Protein AF-A0A7C8DLC8-F1 (afdb_monomer)

Solvent-accessible surface area (backbone atoms only — not comparable to full-atom values): 12636 Å² total; per-residue (Å²): 128,71,86,64,60,70,49,72,70,47,42,54,53,50,54,41,46,66,73,68,50,46,59,63,55,51,9,62,76,69,75,46,51,50,65,56,45,52,50,45,53,54,51,49,28,66,46,73,73,42,92,47,72,67,52,48,43,51,40,52,74,77,44,27,64,86,55,70,36,50,70,58,52,51,52,52,52,47,53,54,48,53,49,45,49,52,53,33,53,52,38,52,51,54,43,51,52,48,33,54,59,30,61,66,62,81,77,57,45,53,66,29,56,55,45,25,57,57,55,72,35,41,83,48,74,68,43,36,49,40,49,50,43,44,54,53,51,52,52,54,35,61,74,66,68,48,77,60,60,69,61,54,44,54,50,50,56,52,56,59,69,46,36,63,57,48,49,49,20,24,76,58,66,32,26,48,75,87,59,57,48,66,60,52,52,51,49,52,50,52,52,48,50,57,47,30,62,56,54,74,43,98,66,56,70,73,54,53,52,50,49,52,50,53,52,50,53,54,57,51,67,47,22,87,82,75,77,133

Secondary structure (DSSP, 8-state):
--TTSPPHHHHHHHHHHHTT--HHHHHHHTT--HHHHHHHHHHHHHHHT-SSHHHHHHHHHH-TTTTT-HHHHHHHHHHHHHHHHHHHHHHHHHHHHHHHHHT-SSS--HHHHHHHHHHTS--SHHHHHHHHHHHHHHHHHHHHT--STTHHHHHHHHHHTTHHHHHHHHHTTSS-TTS-HHHHHHHHHHHHHHHHHHHTS---HHHHHHHHHHHHHHHHTTS--S--

Nearest PDB structures (foldseek):
  2g3b-assembly1_A  TM=6.142E-01  e=9.554E-04  Rhodococcus jostii RHA1
  5hev-assembly1_A  TM=9.733E-01  e=5.203E-02  Enterococcus faecium SD3B-2
  4yn8-assembly1_A  TM=8.876E-01  e=5.722E-02  Corynebacterium diphtheriae
  2q0o-assembly1_B  TM=8.993E-01  e=1.348E-01  Sinorhizobium fredii NGR234
  3eup-assembly1_B  TM=5.152E-01  e=3.233E-02  Cytophaga hutchinsonii ATCC 33406

pLDDT: mean 88.76, std 11.23, range [29.73, 98.0]

Sequence (228 aa):
MPPDTLTKREQEIVLELLDGGRVNTIAAQFALSPRTVRNHIKSVFSKVNVHSQSELIELGRTDPERLNLTSALNSRSQLAFDDLNRRAEHALMRLKIRISEAYAAEPPALNQLRTAVRAALPLDAERSQDWQDFLELKTRLDERGEPASSIQQAVDEWRESFVEQIIRLQQAGAIRGDLNPNDVLSSIGAVSLGVGTRLLGNQSNEATERELRMLDTFVDALSDSAGE

Foldseek 3Di:
DPLQAQDPLLLVLLVCVLVVDDLVRNCVVVVHDSVVSVVSVVSNCVNLVHDDSVVSNVCCVPPVVSRVCVVVVVVVVVVVLVVLVVLLVVLVVQLLVQLVVLLPDPDQALSSVLSNLVSCACPDDSNLVSVVSVVVSVVVCVVVVHPPCPVVVVVVVSLVVCLVSVVSCCVVQRFPPVDRSSVVSVVSVVLSVVLRVVVNPPDDPVVNVVSSVVSVVVSVVRHDPDDD

Structure (mmCIF, N/CA/C/O backbone):
data_AF-A0A7C8DLC8-F1
#
_entry.id   AF-A0A7C8DLC8-F1
#
loop_
_atom_site.group_PDB
_atom_site.id
_atom_site.type_symbol
_atom_site.label_atom_id
_atom_site.label_alt_id
_atom_site.label_comp_id
_atom_site.label_asym_id
_atom_site.label_entity_id
_atom_site.label_seq_id
_atom_site.pdbx_PDB_ins_code
_atom_site.Cartn_x
_atom_site.Cartn_y
_atom_site.Cartn_z
_atom_site.occupancy
_atom_site.B_iso_or_equiv
_atom_site.auth_seq_id
_atom_site.auth_comp_id
_atom_site.auth_asym_id
_atom_site.auth_atom_id
_atom_site.pdbx_PDB_model_num
ATOM 1 N N . MET A 1 1 ? 38.397 -8.029 -23.522 1.00 47.72 1 MET A N 1
ATOM 2 C CA . MET A 1 1 ? 37.011 -8.512 -23.341 1.00 47.72 1 MET A CA 1
ATOM 3 C C . MET A 1 1 ? 36.684 -9.373 -24.545 1.00 47.72 1 MET A C 1
ATOM 5 O O . MET A 1 1 ? 37.062 -8.943 -25.633 1.00 47.72 1 MET A O 1
ATOM 9 N N . PRO A 1 2 ? 36.081 -10.562 -24.390 1.00 46.72 2 PRO A N 1
ATOM 10 C CA . PRO A 1 2 ? 35.623 -11.313 -25.553 1.00 46.72 2 PRO A CA 1
ATOM 11 C C . PRO A 1 2 ? 34.641 -10.441 -26.366 1.00 46.72 2 PRO A C 1
ATOM 13 O O . PRO A 1 2 ? 33.889 -9.668 -25.765 1.00 46.72 2 PRO A O 1
ATOM 16 N N . PRO A 1 3 ? 34.689 -10.496 -27.708 1.00 56.25 3 PRO A N 1
ATOM 17 C CA . PRO A 1 3 ? 33.921 -9.612 -28.593 1.00 56.25 3 PRO A CA 1
ATOM 18 C C . PRO A 1 3 ? 32.394 -9.754 -28.449 1.00 56.25 3 PRO A C 1
ATOM 20 O O . PRO A 1 3 ? 31.669 -8.834 -28.825 1.00 56.25 3 PRO A O 1
ATOM 23 N N . ASP A 1 4 ? 31.931 -10.841 -27.828 1.00 66.50 4 ASP A N 1
ATOM 24 C CA . ASP A 1 4 ? 30.520 -11.242 -27.782 1.00 66.50 4 ASP A CA 1
ATOM 25 C C . ASP A 1 4 ? 29.786 -10.808 -26.500 1.00 66.50 4 ASP A C 1
ATOM 27 O O . ASP A 1 4 ? 28.591 -11.041 -26.346 1.00 66.50 4 ASP A O 1
ATOM 31 N N . THR A 1 5 ? 30.474 -10.154 -25.557 1.00 83.31 5 THR A N 1
ATOM 32 C CA . THR A 1 5 ? 29.854 -9.662 -24.316 1.00 83.31 5 THR A CA 1
ATOM 33 C C . THR A 1 5 ? 29.508 -8.179 -24.429 1.00 83.31 5 THR A C 1
ATOM 35 O O . THR A 1 5 ? 30.327 -7.350 -24.846 1.00 83.31 5 THR A O 1
ATOM 38 N N . LEU A 1 6 ? 28.293 -7.816 -24.014 1.00 93.38 6 LEU A N 1
ATOM 39 C CA . LEU A 1 6 ? 27.891 -6.416 -23.919 1.00 93.38 6 LEU A CA 1
ATOM 40 C C . LEU A 1 6 ? 28.740 -5.684 -22.878 1.00 93.38 6 LEU A C 1
ATOM 42 O O . LEU A 1 6 ? 28.938 -6.152 -21.757 1.00 93.38 6 LEU A O 1
ATOM 46 N N . THR A 1 7 ? 29.222 -4.503 -23.245 1.00 93.69 7 THR A N 1
ATOM 47 C CA . THR A 1 7 ? 29.873 -3.580 -22.311 1.00 93.69 7 THR A CA 1
ATOM 48 C C . THR A 1 7 ? 28.858 -3.037 -21.306 1.00 93.69 7 THR A C 1
ATOM 50 O O . THR A 1 7 ? 27.661 -3.014 -21.581 1.00 93.69 7 THR A O 1
ATOM 53 N N . LYS A 1 8 ? 29.326 -2.507 -20.168 1.00 92.25 8 LYS A N 1
ATOM 54 C CA . LYS A 1 8 ? 28.444 -1.872 -19.170 1.00 92.25 8 LYS A CA 1
ATOM 55 C C . LYS A 1 8 ? 27.538 -0.797 -19.781 1.00 92.25 8 LYS A C 1
ATOM 57 O O . LYS A 1 8 ? 26.343 -0.794 -19.530 1.00 92.25 8 LYS A O 1
ATOM 62 N N . ARG A 1 9 ? 28.085 0.066 -20.648 1.00 94.94 9 ARG A N 1
ATOM 63 C CA . ARG A 1 9 ? 27.303 1.124 -21.310 1.00 94.94 9 ARG A CA 1
ATOM 64 C C . ARG A 1 9 ? 26.251 0.565 -22.267 1.00 94.94 9 ARG A C 1
ATOM 66 O O . ARG A 1 9 ? 25.168 1.122 -22.384 1.00 94.94 9 ARG A O 1
ATOM 73 N N . GLU A 1 10 ? 26.568 -0.517 -22.970 1.00 96.25 10 GLU A N 1
ATOM 74 C CA . GLU A 1 10 ? 25.598 -1.200 -23.826 1.00 96.25 10 GLU A CA 1
ATOM 75 C C . GLU A 1 10 ? 24.487 -1.836 -22.990 1.00 96.25 10 GLU A C 1
ATOM 77 O O . GLU A 1 10 ? 23.326 -1.626 -23.315 1.00 96.25 10 GLU A O 1
ATOM 82 N N . GLN A 1 11 ? 24.826 -2.518 -21.892 1.00 95.94 11 GLN A N 1
ATOM 83 C CA . GLN A 1 11 ? 23.850 -3.070 -20.947 1.00 95.94 11 GLN A CA 1
ATOM 84 C C . GLN A 1 11 ? 22.916 -1.980 -20.401 1.00 95.94 11 GLN A C 1
ATOM 86 O O . GLN A 1 11 ? 21.703 -2.142 -20.451 1.00 95.94 11 GLN A O 1
ATOM 91 N N . GLU A 1 12 ? 23.463 -0.841 -19.961 1.00 95.62 12 GLU A N 1
ATOM 92 C CA . GLU A 1 12 ? 22.686 0.323 -19.508 1.00 95.62 12 GLU A CA 1
ATOM 93 C C . GLU A 1 12 ? 21.714 0.823 -20.583 1.00 95.62 12 GLU A C 1
ATOM 95 O O . GLU A 1 12 ? 20.543 1.046 -20.296 1.00 95.62 12 GLU A O 1
ATOM 100 N N . ILE A 1 13 ? 22.166 0.951 -21.834 1.00 96.56 13 ILE A N 1
ATOM 101 C CA . ILE A 1 13 ? 21.301 1.369 -22.945 1.00 96.56 13 ILE A CA 1
ATOM 102 C C . ILE A 1 13 ? 20.206 0.332 -23.217 1.00 96.56 13 ILE A C 1
ATOM 104 O O . ILE A 1 13 ? 19.074 0.726 -23.483 1.00 96.56 13 ILE A O 1
ATOM 108 N N . VAL A 1 14 ? 20.507 -0.971 -23.146 1.00 96.88 14 VAL A N 1
ATOM 109 C CA . VAL A 1 14 ? 19.480 -2.015 -23.303 1.00 96.88 14 VAL A CA 1
ATOM 110 C C . VAL A 1 14 ? 18.446 -1.941 -22.182 1.00 96.88 14 VAL A C 1
ATOM 112 O O . VAL A 1 14 ? 17.257 -2.013 -22.476 1.00 96.88 14 VAL A O 1
ATOM 115 N N . LEU A 1 15 ? 18.865 -1.739 -20.930 1.00 95.69 15 LEU A N 1
ATOM 116 C CA . LEU A 1 15 ? 17.944 -1.596 -19.799 1.00 95.69 15 LEU A CA 1
ATOM 117 C C . LEU A 1 15 ? 16.964 -0.432 -20.005 1.00 95.69 15 LEU A C 1
ATOM 119 O O . LEU A 1 15 ? 15.763 -0.622 -19.854 1.00 95.69 15 LEU A O 1
ATOM 123 N N . GLU A 1 16 ? 17.435 0.737 -20.450 1.00 96.19 16 GLU A N 1
ATOM 124 C CA . GLU A 1 16 ? 16.528 1.860 -20.739 1.00 96.19 16 GLU A CA 1
ATOM 125 C C . GLU A 1 16 ? 15.570 1.574 -21.904 1.00 96.19 16 GLU A C 1
ATOM 127 O O . GLU A 1 16 ? 14.445 2.066 -21.915 1.00 96.19 16 GLU A O 1
ATOM 132 N N . LEU A 1 17 ? 15.984 0.780 -22.898 1.00 96.19 17 LEU A N 1
ATOM 133 C CA . LEU A 1 17 ? 15.083 0.354 -23.975 1.00 96.19 17 LEU A CA 1
ATOM 134 C C . LEU A 1 17 ? 13.996 -0.603 -23.464 1.00 96.19 17 LEU A C 1
ATOM 136 O O . LEU A 1 17 ? 12.861 -0.521 -23.938 1.00 96.19 17 LEU A O 1
ATOM 140 N N . LEU A 1 18 ? 14.324 -1.487 -22.514 1.00 95.25 18 LEU A N 1
ATOM 141 C CA . LEU A 1 18 ? 13.353 -2.377 -21.866 1.00 95.25 18 LEU A CA 1
ATOM 142 C C . LEU A 1 18 ? 12.299 -1.586 -21.081 1.00 95.25 18 LEU A C 1
ATOM 144 O O . LEU A 1 18 ? 11.121 -1.948 -21.132 1.00 95.25 18 LEU A O 1
ATOM 148 N N . ASP A 1 19 ? 12.707 -0.469 -20.477 1.00 91.31 19 ASP A N 1
ATOM 149 C CA . ASP A 1 19 ? 11.840 0.475 -19.757 1.00 91.31 19 ASP A CA 1
ATOM 150 C C . ASP A 1 19 ? 11.050 1.417 -20.698 1.00 91.31 19 ASP A C 1
ATOM 152 O O . ASP A 1 19 ? 10.369 2.343 -20.259 1.00 91.31 19 ASP A O 1
ATOM 156 N N . GLY A 1 20 ? 11.111 1.198 -22.019 1.00 93.50 20 GLY A N 1
ATOM 157 C CA . GLY A 1 20 ? 10.378 1.986 -23.018 1.00 93.50 20 GLY A CA 1
ATOM 158 C C . GLY A 1 20 ? 11.056 3.302 -23.415 1.00 93.50 20 GLY A C 1
ATOM 159 O O . GLY A 1 20 ? 10.461 4.127 -24.121 1.00 93.50 20 GLY A O 1
ATOM 160 N N . GLY A 1 21 ? 12.308 3.502 -23.003 1.00 93.75 21 GLY A N 1
ATOM 161 C CA . GLY A 1 21 ? 13.132 4.644 -23.365 1.00 93.75 21 GLY A CA 1
ATOM 162 C C . GLY A 1 21 ? 13.300 4.794 -24.879 1.00 93.75 21 GLY A C 1
ATOM 163 O O . GLY A 1 21 ? 13.401 3.832 -25.643 1.00 93.75 21 GLY A O 1
ATOM 164 N N . ARG A 1 22 ? 13.352 6.046 -25.339 1.00 95.12 22 ARG A N 1
ATOM 165 C CA . ARG A 1 22 ? 13.612 6.398 -26.741 1.00 95.12 22 ARG A CA 1
ATOM 166 C C . ARG A 1 22 ? 15.033 6.922 -26.878 1.00 95.12 22 ARG A C 1
ATOM 168 O O . ARG A 1 22 ? 15.591 7.490 -25.950 1.00 95.12 22 ARG A O 1
ATOM 175 N N . VAL A 1 23 ? 15.600 6.842 -28.080 1.00 96.81 23 VAL A N 1
ATOM 176 C CA . VAL A 1 23 ? 16.977 7.300 -28.360 1.00 96.81 23 VAL A CA 1
ATOM 177 C C . VAL A 1 23 ? 17.275 8.693 -27.789 1.00 96.81 23 VAL A C 1
ATOM 179 O O . VAL A 1 23 ? 18.343 8.899 -27.225 1.00 96.81 23 VAL A O 1
ATOM 182 N N . ASN A 1 24 ? 16.343 9.643 -27.909 1.00 95.81 24 ASN A N 1
ATOM 183 C CA . ASN A 1 24 ? 16.543 11.004 -27.408 1.00 95.81 24 ASN A CA 1
ATOM 184 C C . ASN A 1 24 ? 16.486 11.095 -25.874 1.00 95.81 24 ASN A C 1
ATOM 186 O O . ASN A 1 24 ? 17.238 11.880 -25.304 1.00 95.81 24 ASN A O 1
ATOM 190 N N . THR A 1 25 ? 15.638 10.302 -25.210 1.00 95.19 25 THR A N 1
ATOM 191 C CA . THR A 1 25 ? 15.561 10.290 -23.739 1.00 95.19 25 THR A CA 1
ATOM 192 C C . THR A 1 25 ? 16.802 9.626 -23.151 1.00 95.19 25 THR A C 1
ATOM 194 O O . THR A 1 25 ? 17.435 10.193 -22.270 1.00 95.19 25 THR A O 1
ATOM 197 N N . ILE A 1 26 ? 17.230 8.506 -23.739 1.00 96.81 26 ILE A N 1
ATOM 198 C CA . ILE A 1 26 ? 18.459 7.785 -23.379 1.00 96.81 26 ILE A CA 1
ATOM 199 C C . ILE A 1 26 ? 19.695 8.671 -23.590 1.00 96.81 26 ILE A C 1
ATOM 201 O O . ILE A 1 26 ? 20.600 8.715 -22.759 1.00 96.81 26 ILE A O 1
ATOM 205 N N . ALA A 1 27 ? 19.737 9.412 -24.701 1.00 97.25 27 ALA A N 1
ATOM 206 C CA . ALA A 1 27 ? 20.816 10.351 -24.988 1.00 97.25 27 ALA A CA 1
ATOM 207 C C . ALA A 1 27 ? 20.918 11.441 -23.912 1.00 97.25 27 ALA A C 1
ATOM 209 O O . ALA A 1 27 ? 22.009 11.693 -23.408 1.00 97.25 27 ALA A O 1
ATOM 210 N N . ALA A 1 28 ? 19.789 12.041 -23.524 1.00 95.62 28 ALA A N 1
ATOM 211 C CA . ALA A 1 28 ? 19.756 13.036 -22.457 1.00 95.62 28 ALA A CA 1
ATOM 212 C C . ALA A 1 28 ? 20.196 12.444 -21.106 1.00 95.62 28 ALA A C 1
ATOM 214 O O . ALA A 1 28 ? 21.043 13.027 -20.435 1.00 95.62 28 ALA A O 1
ATOM 215 N N . GLN A 1 29 ? 19.683 11.264 -20.749 1.00 94.25 29 GLN A N 1
ATOM 216 C CA . GLN A 1 29 ? 19.965 10.581 -19.483 1.00 94.25 29 GLN A CA 1
ATOM 217 C C . GLN A 1 29 ? 21.448 10.254 -19.291 1.00 94.25 29 GLN A C 1
ATOM 219 O O . GLN A 1 29 ? 21.984 10.421 -18.199 1.00 94.25 29 GLN A O 1
ATOM 224 N N . PHE A 1 30 ? 22.129 9.820 -20.352 1.00 95.56 30 PHE A N 1
ATOM 225 C CA . PHE A 1 30 ? 23.548 9.464 -20.289 1.00 95.56 30 PHE A CA 1
ATOM 226 C C . PHE A 1 30 ? 24.492 10.580 -20.754 1.00 95.56 30 PHE A C 1
ATOM 228 O O . PHE A 1 30 ? 25.686 10.329 -20.913 1.00 95.56 30 PHE A O 1
ATOM 235 N N . ALA A 1 31 ? 23.978 11.796 -20.981 1.00 96.00 31 ALA A N 1
ATOM 236 C CA . ALA A 1 31 ? 24.733 12.921 -21.538 1.00 96.00 31 ALA A CA 1
ATOM 237 C C . ALA A 1 31 ? 25.487 12.557 -22.840 1.00 96.00 31 ALA A C 1
ATOM 239 O O . ALA A 1 31 ? 26.648 12.911 -23.048 1.00 96.00 31 ALA A O 1
ATOM 240 N N . LEU A 1 32 ? 24.816 11.823 -23.733 1.00 96.38 32 LEU A N 1
ATOM 241 C CA . LEU A 1 32 ? 25.324 11.374 -25.030 1.00 96.38 32 LEU A CA 1
ATOM 242 C C . LEU A 1 32 ? 24.611 12.087 -26.183 1.00 96.38 32 LEU A C 1
ATOM 244 O O . LEU A 1 32 ? 23.512 12.616 -26.046 1.00 96.38 32 LEU A O 1
ATOM 248 N N . SER A 1 33 ? 25.198 12.035 -27.382 1.00 98.00 33 SER A N 1
ATOM 249 C CA . SER A 1 33 ? 24.459 12.418 -28.589 1.00 98.00 33 SER A CA 1
ATOM 250 C C . SER A 1 33 ? 23.482 11.301 -29.006 1.00 98.00 33 SER A C 1
ATOM 252 O O . SER A 1 33 ? 23.835 10.119 -28.901 1.00 98.00 33 SER A O 1
ATOM 254 N N . PRO A 1 34 ? 22.311 11.617 -29.597 1.00 97.81 34 PRO A N 1
ATOM 255 C CA . PRO A 1 34 ? 21.420 10.606 -30.181 1.00 97.81 34 PRO A CA 1
ATOM 256 C C . PRO A 1 34 ? 22.124 9.703 -31.203 1.00 97.81 34 PRO A C 1
ATOM 258 O O . PRO A 1 34 ? 21.786 8.531 -31.362 1.00 97.81 34 PRO A O 1
ATOM 261 N N . ARG A 1 35 ? 23.132 10.233 -31.911 1.00 97.81 35 ARG A N 1
ATOM 262 C CA . ARG A 1 35 ? 23.970 9.455 -32.834 1.00 97.81 35 ARG A CA 1
ATOM 263 C C . ARG A 1 35 ? 24.793 8.402 -32.093 1.00 97.81 35 ARG A C 1
ATOM 265 O O . ARG A 1 35 ? 24.825 7.258 -32.531 1.00 97.81 35 ARG A O 1
ATOM 272 N N . THR A 1 36 ? 25.410 8.771 -30.975 1.00 97.44 36 THR A N 1
ATOM 273 C CA . THR A 1 36 ? 26.192 7.858 -30.132 1.00 97.44 36 THR A CA 1
ATOM 274 C C . THR A 1 36 ? 25.317 6.729 -29.592 1.00 97.44 36 THR A C 1
ATOM 276 O O . THR A 1 36 ? 25.698 5.568 -29.696 1.00 97.44 36 THR A O 1
ATOM 279 N N . VAL A 1 37 ? 24.107 7.040 -29.118 1.00 97.44 37 VAL A N 1
ATOM 280 C CA . VAL A 1 37 ? 23.149 6.022 -28.655 1.00 97.44 37 VAL A CA 1
ATOM 281 C C . VAL A 1 37 ? 22.781 5.047 -29.778 1.00 97.44 37 VAL A C 1
ATOM 283 O O . VAL A 1 37 ? 22.871 3.839 -29.585 1.00 97.44 37 VAL A O 1
ATOM 286 N N . ARG A 1 38 ? 22.455 5.534 -30.988 1.00 97.25 38 ARG A N 1
ATOM 287 C CA . ARG A 1 38 ? 22.189 4.644 -32.140 1.00 97.25 38 ARG A CA 1
ATOM 288 C C . ARG A 1 38 ? 23.383 3.754 -32.482 1.00 97.25 38 ARG A C 1
ATOM 290 O O . ARG A 1 38 ? 23.182 2.610 -32.874 1.00 97.25 38 ARG A O 1
ATOM 297 N N . ASN A 1 39 ? 24.607 4.260 -32.343 1.00 97.31 39 ASN A N 1
ATOM 298 C CA . ASN A 1 39 ? 25.811 3.465 -32.582 1.00 97.31 39 ASN A CA 1
ATOM 299 C C . ASN A 1 39 ? 25.971 2.352 -31.540 1.00 97.31 39 ASN A C 1
ATOM 301 O O . ASN A 1 39 ? 26.275 1.225 -31.921 1.00 97.31 39 ASN A O 1
ATOM 305 N N . HIS A 1 40 ? 25.708 2.633 -30.260 1.00 96.94 40 HIS A N 1
ATOM 306 C CA . HIS A 1 40 ? 25.670 1.593 -29.231 1.00 96.94 40 HIS A CA 1
ATOM 307 C C . HIS A 1 40 ? 24.606 0.538 -29.542 1.00 96.94 40 HIS A C 1
ATOM 309 O O . HIS A 1 40 ? 24.932 -0.640 -29.555 1.00 96.94 40 HIS A O 1
ATOM 315 N N . ILE A 1 41 ? 23.378 0.937 -29.888 1.00 96.81 41 ILE A N 1
ATOM 316 C CA . ILE A 1 41 ? 22.300 -0.005 -30.240 1.00 96.81 41 ILE A CA 1
ATOM 317 C C . ILE A 1 41 ? 22.702 -0.891 -31.430 1.00 96.81 41 ILE A C 1
ATOM 319 O O . ILE A 1 41 ? 22.538 -2.106 -31.378 1.00 96.81 41 ILE A O 1
ATOM 323 N N . LYS A 1 42 ? 23.300 -0.311 -32.480 1.00 95.75 42 LYS A N 1
ATOM 324 C CA . LYS A 1 42 ? 23.821 -1.081 -33.624 1.00 95.75 42 LYS A CA 1
ATOM 325 C C . LYS A 1 42 ? 24.923 -2.066 -33.221 1.00 95.75 42 LYS A C 1
ATOM 327 O O . LYS A 1 42 ? 24.952 -3.180 -33.732 1.00 95.75 42 LYS A O 1
ATOM 332 N N . SER A 1 43 ? 25.816 -1.660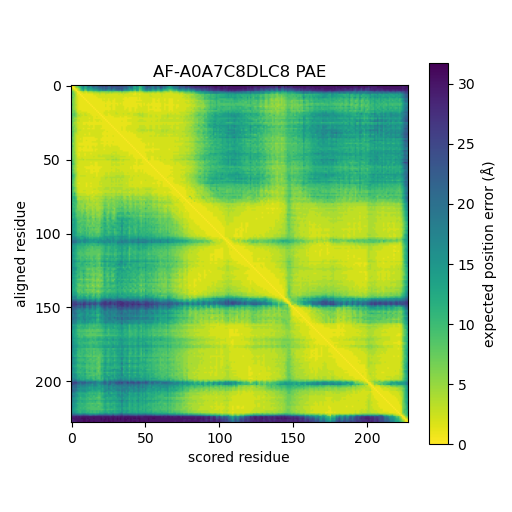 -32.320 1.00 95.69 43 SER A N 1
ATOM 333 C CA . SER A 1 43 ? 26.846 -2.542 -31.764 1.00 95.69 43 SER A CA 1
ATOM 334 C C . SER A 1 43 ? 26.214 -3.709 -31.001 1.00 95.69 43 SER A C 1
ATOM 336 O O . SER A 1 43 ? 26.571 -4.858 -31.246 1.00 95.69 43 SER A O 1
ATOM 338 N N . VAL A 1 44 ? 25.208 -3.439 -30.159 1.00 96.19 44 VAL A N 1
ATOM 339 C CA . VAL A 1 44 ? 24.450 -4.476 -29.441 1.00 96.19 44 VAL A CA 1
ATOM 340 C C . VAL A 1 44 ? 23.828 -5.472 -30.413 1.00 96.19 44 VAL A C 1
ATOM 342 O O . VAL A 1 44 ? 24.046 -6.667 -30.250 1.00 96.19 44 VAL A O 1
ATOM 345 N N . PHE A 1 45 ? 23.126 -4.997 -31.448 1.00 95.75 45 PHE A N 1
ATOM 346 C CA . PHE A 1 45 ? 22.507 -5.858 -32.464 1.00 95.75 45 PHE A CA 1
ATOM 347 C C . PHE A 1 45 ? 23.505 -6.840 -33.077 1.00 95.75 45 PHE A C 1
ATOM 349 O O . PHE A 1 45 ? 23.234 -8.037 -33.146 1.00 95.75 45 PHE A O 1
ATOM 356 N N . SER A 1 46 ? 24.691 -6.345 -33.442 1.00 94.06 46 SER A N 1
ATOM 357 C CA . SER A 1 46 ? 25.755 -7.182 -33.993 1.00 94.06 46 SER A CA 1
ATOM 358 C C . SER A 1 46 ? 26.289 -8.206 -32.991 1.00 94.06 46 SER A C 1
ATOM 360 O O . SER A 1 46 ? 26.609 -9.317 -33.397 1.00 94.06 46 SER A O 1
ATOM 362 N N . LYS A 1 47 ? 26.411 -7.848 -31.707 1.00 93.81 47 LYS A N 1
ATOM 363 C CA . LYS A 1 47 ? 26.973 -8.728 -30.668 1.00 93.81 47 LYS A CA 1
ATOM 364 C C . LYS A 1 47 ? 26.033 -9.854 -30.264 1.00 93.81 47 LYS A C 1
ATOM 366 O O . LYS A 1 47 ? 26.489 -10.943 -29.944 1.00 93.81 47 LYS A O 1
ATOM 371 N N . VAL A 1 48 ? 24.728 -9.592 -30.263 1.00 93.12 48 VAL A N 1
ATOM 372 C CA . VAL A 1 48 ? 23.724 -10.559 -29.781 1.00 93.12 48 VAL A CA 1
ATOM 373 C C . VAL A 1 48 ? 22.947 -11.223 -30.916 1.00 93.12 48 VAL A C 1
ATOM 375 O O . VAL A 1 48 ? 22.110 -12.086 -30.655 1.00 93.12 48 VAL A O 1
ATOM 378 N N . ASN A 1 49 ? 23.290 -10.876 -32.162 1.00 93.19 49 ASN A N 1
ATOM 379 C CA . ASN A 1 49 ? 22.719 -11.385 -33.404 1.00 93.19 49 ASN A CA 1
ATOM 380 C C . ASN A 1 49 ? 21.195 -11.193 -33.486 1.00 93.19 49 ASN A C 1
ATOM 382 O O . ASN A 1 49 ? 20.443 -12.153 -33.638 1.00 93.19 49 ASN A O 1
ATOM 386 N N . VAL A 1 50 ? 20.764 -9.938 -33.360 1.00 95.50 50 VAL A N 1
ATOM 387 C CA . VAL A 1 50 ? 19.373 -9.501 -33.569 1.00 95.50 50 VAL A CA 1
ATOM 388 C C . VAL A 1 50 ? 19.334 -8.383 -34.606 1.00 95.50 50 VAL A C 1
ATOM 390 O O . VAL A 1 50 ? 20.313 -7.657 -34.791 1.00 95.50 50 VAL A O 1
ATOM 393 N N . HIS A 1 51 ? 18.206 -8.220 -35.287 1.00 94.12 51 HIS A N 1
ATOM 394 C CA . HIS A 1 51 ? 18.065 -7.325 -36.437 1.00 94.12 51 HIS A CA 1
ATOM 395 C C . HIS A 1 51 ? 17.171 -6.114 -36.168 1.00 94.12 51 HIS A C 1
ATOM 397 O O . HIS A 1 51 ? 17.125 -5.183 -36.979 1.00 94.12 51 HIS A O 1
ATOM 403 N N . SER A 1 52 ? 16.487 -6.082 -35.025 1.00 95.31 52 SER A N 1
ATOM 404 C CA . SER A 1 52 ? 15.584 -4.994 -34.667 1.00 95.31 52 SER A CA 1
ATOM 405 C C . SER A 1 52 ? 15.584 -4.687 -33.169 1.00 95.31 52 SER A C 1
ATOM 407 O O . SER A 1 52 ? 15.982 -5.495 -32.332 1.00 95.31 52 SER A O 1
ATOM 409 N N . GLN A 1 53 ? 15.112 -3.486 -32.817 1.00 95.38 53 GLN A N 1
ATOM 410 C CA . GLN A 1 53 ? 14.925 -3.100 -31.415 1.00 95.38 53 GLN A CA 1
ATOM 411 C C . GLN A 1 53 ? 13.876 -3.987 -30.735 1.00 95.38 53 GLN A C 1
ATOM 413 O O . GLN A 1 53 ? 14.040 -4.317 -29.566 1.00 95.38 53 GLN A O 1
ATOM 418 N N . SER A 1 54 ? 12.827 -4.384 -31.461 1.00 96.06 54 SER A N 1
ATOM 419 C CA . SER A 1 54 ? 11.796 -5.286 -30.946 1.00 96.06 54 SER A CA 1
ATOM 420 C C . SER A 1 54 ? 12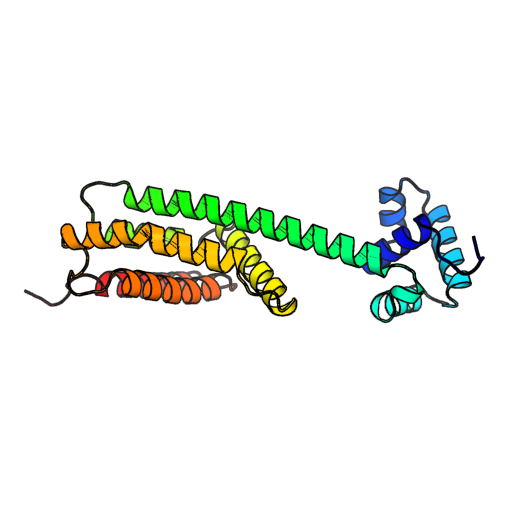.380 -6.650 -30.580 1.00 96.06 54 SER A C 1
ATOM 422 O O . SER A 1 54 ? 12.141 -7.110 -29.471 1.00 96.06 54 SER A O 1
ATOM 424 N N . GLU A 1 55 ? 13.214 -7.236 -31.448 1.00 97.00 55 GLU A N 1
ATOM 425 C CA . GLU A 1 55 ? 13.923 -8.491 -31.151 1.00 97.00 55 GLU A CA 1
ATOM 426 C C . GLU A 1 55 ? 14.866 -8.352 -29.952 1.00 97.00 55 GLU A C 1
ATOM 428 O O . GLU A 1 55 ? 14.926 -9.241 -29.110 1.00 97.00 55 GLU A O 1
ATOM 433 N N . LEU A 1 56 ? 15.585 -7.229 -29.830 1.00 96.69 56 LEU A N 1
ATOM 434 C CA . LEU A 1 56 ? 16.441 -6.982 -28.667 1.00 96.69 56 LEU A CA 1
ATOM 435 C C . LEU A 1 56 ? 15.632 -6.890 -27.361 1.00 96.69 56 LEU A C 1
ATOM 437 O O . LEU A 1 56 ? 16.063 -7.418 -26.337 1.00 96.69 56 LEU A O 1
ATOM 441 N N . ILE A 1 57 ? 14.478 -6.216 -27.388 1.00 96.56 57 ILE A N 1
ATOM 442 C CA . ILE A 1 57 ? 13.582 -6.090 -26.229 1.00 96.56 57 ILE A CA 1
ATOM 443 C C . ILE A 1 57 ? 12.999 -7.454 -25.853 1.00 96.56 57 ILE A C 1
ATOM 445 O O . ILE A 1 57 ? 12.965 -7.802 -24.675 1.00 96.56 57 ILE A O 1
ATOM 449 N N . GLU A 1 58 ? 12.551 -8.228 -26.839 1.00 96.81 58 GLU A N 1
ATOM 450 C CA . GLU A 1 58 ? 12.041 -9.582 -26.629 1.00 96.81 58 GLU A CA 1
ATOM 451 C C . GLU A 1 58 ? 13.116 -10.491 -26.027 1.00 96.81 58 GLU A C 1
ATOM 453 O O . GLU A 1 58 ? 12.865 -11.159 -25.021 1.00 96.81 58 GLU A O 1
ATOM 458 N N . LEU A 1 59 ? 14.338 -10.439 -26.565 1.00 95.56 59 LEU A N 1
ATOM 459 C CA . LEU A 1 59 ? 15.476 -11.182 -26.038 1.00 95.56 59 LEU A CA 1
ATOM 460 C C . LEU A 1 59 ? 15.785 -10.784 -24.590 1.00 95.56 59 LEU A C 1
ATOM 462 O O . LEU A 1 59 ? 15.941 -11.651 -23.742 1.00 95.56 59 LEU A O 1
ATOM 466 N N . GLY A 1 60 ? 15.810 -9.488 -24.271 1.00 94.44 60 GLY A N 1
ATOM 467 C CA . GLY A 1 60 ? 16.071 -9.030 -22.903 1.00 94.44 60 GLY A CA 1
ATOM 468 C C . GLY A 1 60 ? 14.988 -9.403 -21.887 1.00 94.44 60 GLY A C 1
ATOM 469 O O . GLY A 1 60 ? 15.290 -9.491 -20.700 1.00 94.44 60 GLY A O 1
ATOM 470 N N . ARG A 1 61 ? 13.748 -9.646 -22.330 1.00 92.62 61 ARG A N 1
ATOM 471 C CA . ARG A 1 61 ? 12.645 -10.116 -21.471 1.00 92.62 61 ARG A CA 1
ATOM 472 C C . ARG A 1 61 ? 12.651 -11.628 -21.263 1.00 92.62 61 ARG A C 1
ATOM 474 O O . ARG A 1 61 ? 12.255 -12.084 -20.198 1.00 92.62 61 ARG A 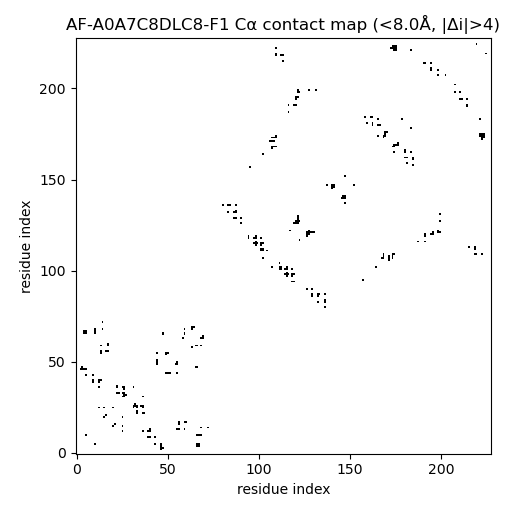O 1
ATOM 481 N N . THR A 1 62 ? 13.044 -12.385 -22.283 1.00 95.56 62 THR A N 1
ATOM 482 C CA . THR A 1 62 ? 12.969 -13.856 -22.285 1.00 95.56 62 THR A CA 1
ATOM 483 C C . THR A 1 62 ? 14.270 -14.523 -21.846 1.00 95.56 62 THR A C 1
ATOM 485 O O . THR A 1 62 ? 14.225 -15.576 -21.219 1.00 95.56 62 THR A O 1
ATOM 488 N N . ASP A 1 63 ? 15.416 -13.903 -22.130 1.00 94.38 63 ASP A N 1
ATOM 489 C CA . ASP A 1 63 ? 16.757 -14.400 -21.812 1.00 94.38 63 ASP A CA 1
ATOM 490 C C . ASP A 1 63 ? 17.702 -13.228 -21.444 1.00 94.38 63 ASP A C 1
ATOM 492 O O . ASP A 1 63 ? 18.595 -12.836 -22.210 1.00 94.38 63 ASP A O 1
ATOM 496 N N . PRO A 1 64 ? 17.508 -12.612 -20.261 1.00 93.31 64 PRO A N 1
ATOM 497 C CA . PRO A 1 64 ? 18.370 -11.531 -19.784 1.00 93.31 64 PRO A CA 1
ATOM 498 C C . PRO A 1 64 ? 19.806 -11.989 -19.488 1.00 93.31 64 PRO A C 1
ATOM 500 O O . PRO A 1 64 ? 20.719 -11.156 -19.486 1.00 93.31 64 PRO A O 1
ATOM 503 N N . GLU A 1 65 ? 20.035 -13.287 -19.261 1.00 92.19 65 GLU A N 1
ATOM 504 C CA . GLU A 1 65 ? 21.367 -13.852 -19.016 1.00 92.19 65 GLU A CA 1
ATOM 505 C C . GLU A 1 65 ? 22.254 -13.739 -20.252 1.00 92.19 65 GLU A C 1
ATOM 507 O O . GLU A 1 65 ? 23.397 -13.284 -20.145 1.00 92.19 65 GLU A O 1
ATOM 512 N N . ARG A 1 66 ? 21.711 -14.020 -21.443 1.00 91.00 66 ARG A N 1
ATOM 513 C CA . ARG A 1 66 ? 22.428 -13.830 -22.713 1.00 91.00 66 ARG A CA 1
ATOM 514 C C . ARG A 1 66 ? 22.872 -12.383 -22.944 1.00 91.00 66 ARG A C 1
ATOM 516 O O . ARG A 1 66 ? 23.873 -12.141 -23.618 1.00 91.00 66 ARG A O 1
ATOM 523 N N . LEU A 1 67 ? 22.172 -11.414 -22.354 1.00 93.06 67 LEU A N 1
ATOM 524 C CA . LEU A 1 67 ? 22.531 -9.993 -22.397 1.00 93.06 67 LEU A CA 1
ATOM 525 C C . LEU A 1 67 ? 23.380 -9.536 -21.197 1.00 93.06 67 LEU A C 1
ATOM 527 O O . LEU A 1 67 ? 23.799 -8.379 -21.153 1.00 93.06 67 LEU A O 1
ATOM 531 N N . ASN A 1 68 ? 23.684 -10.433 -20.253 1.00 92.75 68 ASN A N 1
ATOM 532 C CA . ASN A 1 68 ? 24.335 -10.142 -18.971 1.00 92.75 68 ASN A CA 1
ATOM 533 C C . ASN A 1 68 ? 23.580 -9.092 -18.133 1.00 92.75 68 ASN A C 1
ATOM 535 O O . ASN A 1 68 ? 24.193 -8.287 -17.434 1.00 92.75 68 ASN A O 1
ATOM 539 N N . LEU A 1 69 ? 22.246 -9.088 -18.209 1.00 93.44 69 LEU A N 1
ATOM 540 C CA . LEU A 1 69 ? 21.393 -8.107 -17.532 1.00 93.44 69 LEU A CA 1
ATOM 541 C C . LEU A 1 69 ? 20.836 -8.594 -16.194 1.00 93.44 69 LEU A C 1
ATOM 543 O O . LEU A 1 69 ? 20.374 -7.766 -15.415 1.00 93.44 69 LEU A O 1
ATOM 547 N N . THR A 1 70 ? 20.906 -9.892 -15.888 1.00 91.00 70 THR A N 1
ATOM 548 C CA . THR A 1 70 ? 20.269 -10.499 -14.704 1.00 91.00 70 THR A CA 1
ATOM 549 C C . THR A 1 70 ? 20.614 -9.778 -13.400 1.00 91.00 70 THR A C 1
ATOM 551 O O . THR A 1 70 ? 19.722 -9.377 -12.660 1.00 91.00 70 THR A O 1
ATOM 554 N N . SER A 1 71 ? 21.899 -9.518 -13.139 1.00 88.25 71 SER A N 1
ATOM 555 C CA . SER A 1 71 ? 22.331 -8.805 -11.925 1.00 88.25 71 SER A CA 1
ATOM 556 C C . SER A 1 71 ? 21.789 -7.370 -11.854 1.00 88.25 71 SER A C 1
ATOM 558 O O . SER A 1 71 ? 21.327 -6.922 -10.801 1.00 88.25 71 SER A O 1
ATOM 560 N N . ALA A 1 72 ? 21.788 -6.655 -12.982 1.00 87.94 72 ALA A N 1
ATOM 561 C CA . ALA A 1 72 ? 21.301 -5.282 -13.048 1.00 87.94 72 ALA A CA 1
ATOM 562 C C . ALA A 1 72 ? 19.772 -5.200 -12.902 1.00 87.94 72 ALA A C 1
ATOM 564 O O . ALA A 1 72 ? 19.281 -4.337 -12.176 1.00 87.94 72 ALA A O 1
ATOM 565 N N . LEU A 1 73 ? 19.025 -6.113 -13.532 1.00 88.56 73 LEU A N 1
ATOM 566 C CA . LEU A 1 73 ? 17.570 -6.225 -13.395 1.00 88.56 73 LEU A CA 1
ATOM 567 C C . LEU A 1 73 ? 17.169 -6.587 -11.962 1.00 88.56 73 LEU A C 1
ATOM 569 O O . LEU A 1 73 ? 16.286 -5.944 -11.399 1.00 88.56 73 LEU A O 1
ATOM 573 N N . ASN A 1 74 ? 17.870 -7.539 -11.339 1.00 87.44 74 ASN A N 1
ATOM 574 C CA . ASN A 1 74 ? 17.650 -7.899 -9.937 1.00 87.44 74 ASN A CA 1
ATOM 575 C C . ASN A 1 74 ? 17.923 -6.709 -9.012 1.00 87.44 74 ASN A C 1
ATOM 577 O O . ASN A 1 74 ? 17.114 -6.411 -8.140 1.00 87.44 74 ASN A O 1
ATOM 581 N N . SER A 1 75 ? 19.018 -5.980 -9.244 1.00 84.94 75 SER A N 1
ATOM 582 C CA . SER A 1 75 ? 19.350 -4.778 -8.470 1.00 84.94 75 SER A CA 1
ATOM 583 C C . SER A 1 75 ? 18.291 -3.679 -8.629 1.00 84.94 75 SER A C 1
ATOM 585 O O . SER A 1 75 ? 17.887 -3.076 -7.640 1.00 84.94 75 SER A O 1
ATOM 587 N N . ARG A 1 76 ? 17.794 -3.434 -9.853 1.00 86.00 76 ARG A N 1
ATOM 588 C CA . ARG A 1 76 ? 16.698 -2.477 -10.107 1.00 86.00 76 ARG A CA 1
ATOM 589 C C . ARG A 1 76 ? 15.402 -2.892 -9.414 1.00 86.00 76 ARG A C 1
ATOM 591 O O . ARG A 1 76 ? 14.769 -2.060 -8.772 1.00 86.00 76 ARG A O 1
ATOM 598 N N . SER A 1 77 ? 15.031 -4.167 -9.517 1.00 85.25 77 SER A N 1
ATOM 599 C CA . SER A 1 77 ? 13.843 -4.717 -8.856 1.00 85.25 77 SER A CA 1
ATOM 600 C C . SER A 1 77 ? 13.943 -4.600 -7.334 1.00 85.25 77 SER A C 1
ATOM 602 O O . SER A 1 77 ? 12.984 -4.183 -6.684 1.00 85.25 77 SER A O 1
ATOM 604 N N . GLN A 1 78 ? 15.120 -4.881 -6.764 1.00 84.44 78 GLN A N 1
ATOM 605 C CA . GLN A 1 78 ? 15.355 -4.726 -5.332 1.00 84.44 78 GLN A CA 1
ATOM 606 C C . GLN A 1 78 ? 15.263 -3.263 -4.893 1.00 84.44 78 GLN A C 1
ATOM 608 O O . GLN A 1 78 ? 14.563 -2.982 -3.933 1.00 84.44 78 GLN A O 1
ATOM 613 N N . LEU A 1 79 ? 15.864 -2.320 -5.623 1.00 78.69 79 LEU A N 1
ATOM 614 C CA . LEU A 1 79 ? 15.733 -0.891 -5.310 1.00 78.69 79 LEU A CA 1
ATOM 615 C C . LEU A 1 79 ? 14.274 -0.416 -5.349 1.00 78.69 79 LEU A C 1
ATOM 617 O O . LEU A 1 79 ? 13.854 0.347 -4.482 1.00 78.69 79 LEU A O 1
ATOM 621 N N . ALA A 1 80 ? 13.495 -0.872 -6.335 1.00 87.00 80 ALA A N 1
ATOM 622 C CA . ALA A 1 80 ? 12.069 -0.562 -6.418 1.00 87.00 80 ALA A CA 1
ATOM 623 C C . ALA A 1 80 ? 11.282 -1.165 -5.243 1.00 87.00 80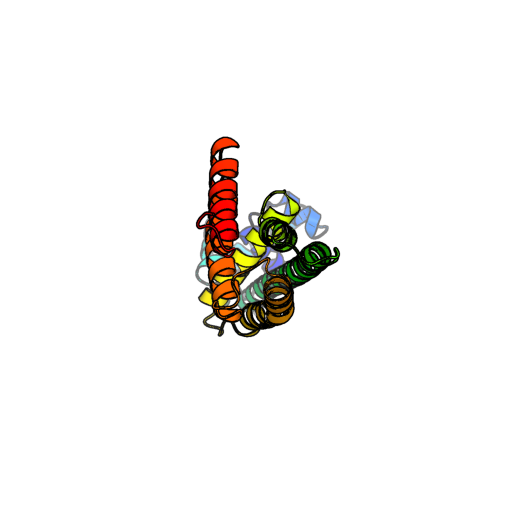 ALA A C 1
ATOM 625 O O . ALA A 1 80 ? 10.356 -0.540 -4.731 1.00 87.00 80 ALA A O 1
ATOM 626 N N . PHE A 1 81 ? 11.649 -2.373 -4.811 1.00 86.06 81 PHE A N 1
ATOM 627 C CA . PHE A 1 81 ? 11.073 -3.015 -3.635 1.00 86.06 81 PHE A CA 1
ATOM 628 C C . PHE A 1 81 ? 11.439 -2.279 -2.337 1.00 86.06 81 PHE A C 1
ATOM 630 O O . PHE A 1 81 ? 10.554 -2.006 -1.534 1.00 86.06 81 PHE A O 1
ATOM 637 N N . ASP A 1 82 ? 12.700 -1.883 -2.158 1.00 86.25 82 ASP A N 1
ATOM 638 C CA . ASP A 1 82 ? 13.168 -1.146 -0.979 1.00 86.25 82 ASP A CA 1
ATOM 639 C C . ASP A 1 82 ? 12.498 0.233 -0.870 1.00 86.25 82 ASP A C 1
ATOM 641 O O . ASP A 1 82 ? 12.149 0.679 0.224 1.00 86.25 82 ASP A O 1
ATOM 645 N N . ASP A 1 83 ? 12.303 0.920 -2.000 1.00 88.69 83 ASP A N 1
ATOM 646 C CA . ASP A 1 83 ? 11.576 2.188 -2.029 1.00 88.69 83 ASP A CA 1
ATOM 647 C C . ASP A 1 83 ? 10.098 2.011 -1.665 1.00 88.69 83 ASP A C 1
ATOM 649 O O . ASP A 1 83 ? 9.579 2.747 -0.825 1.00 88.69 83 ASP A O 1
ATOM 653 N N . LEU A 1 84 ? 9.439 1.001 -2.239 1.00 88.88 84 LEU A N 1
ATOM 654 C CA . LEU A 1 84 ? 8.066 0.644 -1.890 1.00 88.88 84 LEU A CA 1
ATOM 655 C C . LEU A 1 84 ? 7.938 0.307 -0.396 1.00 88.88 84 LEU A C 1
ATOM 657 O O . LEU A 1 84 ? 7.026 0.805 0.262 1.00 88.88 84 LEU A O 1
ATOM 661 N N . ASN A 1 85 ? 8.881 -0.462 0.156 1.00 86.44 85 ASN A N 1
ATOM 662 C CA . ASN A 1 85 ? 8.915 -0.785 1.579 1.00 86.44 85 ASN A CA 1
ATOM 663 C C . ASN A 1 85 ? 9.047 0.477 2.444 1.00 86.44 85 ASN A C 1
ATOM 665 O O . ASN A 1 85 ? 8.259 0.679 3.364 1.00 86.44 85 ASN A O 1
ATOM 669 N N . ARG A 1 86 ? 9.963 1.389 2.097 1.00 87.25 86 ARG A N 1
ATOM 670 C CA . ARG A 1 86 ? 10.125 2.671 2.805 1.00 87.25 86 ARG A CA 1
ATOM 671 C C . ARG A 1 86 ? 8.852 3.522 2.765 1.00 87.25 86 ARG A C 1
ATOM 673 O O . ARG A 1 86 ? 8.476 4.130 3.767 1.00 87.25 86 ARG A O 1
ATOM 680 N N . ARG A 1 87 ? 8.178 3.587 1.611 1.00 90.25 87 ARG A N 1
ATOM 681 C CA . ARG A 1 87 ? 6.909 4.321 1.469 1.00 90.25 87 ARG A CA 1
ATOM 682 C C . ARG A 1 87 ? 5.814 3.713 2.345 1.00 90.25 87 ARG A C 1
ATOM 684 O O . ARG A 1 87 ? 5.143 4.461 3.059 1.00 90.25 87 ARG A O 1
ATOM 691 N N . ALA A 1 88 ? 5.700 2.386 2.373 1.00 87.00 88 ALA A N 1
ATOM 692 C CA . AL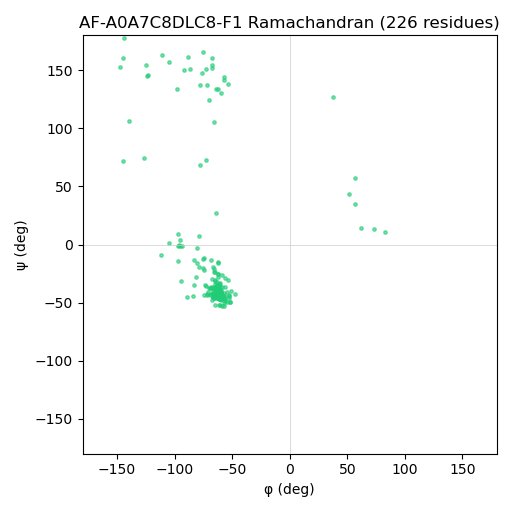A A 1 88 ? 4.758 1.678 3.235 1.00 87.00 88 ALA A CA 1
ATOM 693 C C . ALA A 1 88 ? 5.062 1.869 4.735 1.00 87.00 88 ALA A C 1
ATOM 695 O O . ALA A 1 88 ? 4.146 2.102 5.522 1.00 87.00 88 ALA A O 1
ATOM 696 N N . GLU A 1 89 ? 6.332 1.858 5.146 1.00 85.50 89 GLU A N 1
ATOM 697 C CA . GLU A 1 89 ? 6.737 2.162 6.527 1.00 85.50 89 GLU A CA 1
ATOM 698 C C . GLU A 1 89 ? 6.319 3.579 6.946 1.00 85.50 89 GLU A C 1
ATOM 700 O O . GLU A 1 89 ? 5.751 3.783 8.023 1.00 85.50 89 GLU A O 1
ATOM 705 N N . HIS A 1 90 ? 6.537 4.570 6.076 1.00 88.75 90 HIS A N 1
ATOM 706 C CA . HIS A 1 90 ? 6.096 5.943 6.324 1.00 88.75 90 HIS A CA 1
ATOM 707 C C . HIS A 1 90 ? 4.564 6.058 6.390 1.00 88.75 90 HIS A C 1
ATOM 709 O O . HIS A 1 90 ? 4.043 6.802 7.226 1.00 88.75 90 HIS A O 1
ATOM 715 N N . ALA A 1 91 ? 3.839 5.323 5.544 1.00 90.06 91 ALA A N 1
ATOM 716 C CA . ALA A 1 91 ? 2.381 5.249 5.589 1.00 90.06 91 ALA A CA 1
ATOM 717 C C . ALA A 1 91 ? 1.882 4.675 6.926 1.00 90.06 91 ALA A C 1
ATOM 719 O O . ALA A 1 91 ? 1.016 5.273 7.571 1.00 90.06 91 ALA A O 1
ATOM 720 N N . LEU A 1 92 ? 2.486 3.578 7.401 1.00 86.38 92 LEU A N 1
ATOM 721 C CA . LEU A 1 92 ? 2.192 2.998 8.716 1.00 86.38 92 LEU A CA 1
ATOM 722 C C . LEU A 1 92 ? 2.481 3.986 9.855 1.00 86.38 92 LEU A C 1
ATOM 724 O O . LEU A 1 92 ? 1.701 4.068 10.804 1.00 86.38 92 LEU A O 1
ATOM 728 N N . MET A 1 93 ? 3.558 4.772 9.766 1.00 87.19 93 MET A N 1
ATOM 729 C CA . MET A 1 93 ? 3.869 5.811 10.755 1.00 87.19 93 MET A CA 1
ATOM 730 C C . MET A 1 93 ? 2.806 6.919 10.785 1.00 87.19 93 MET A C 1
ATOM 732 O O . MET A 1 93 ? 2.337 7.287 11.863 1.00 87.19 93 MET A O 1
ATOM 736 N N . ARG A 1 94 ? 2.378 7.432 9.623 1.00 91.94 94 ARG A N 1
ATOM 737 C CA . ARG A 1 94 ? 1.293 8.427 9.554 1.00 91.94 94 ARG A CA 1
ATOM 738 C C . ARG A 1 94 ? -0.018 7.864 10.095 1.00 91.94 94 ARG A C 1
ATOM 740 O O . ARG A 1 94 ? -0.716 8.537 10.849 1.00 91.94 94 ARG A O 1
ATOM 747 N N . LEU A 1 95 ? -0.338 6.621 9.743 1.00 90.75 95 LEU A N 1
ATOM 748 C CA . LEU A 1 95 ? -1.530 5.936 10.225 1.00 90.75 95 LEU A CA 1
ATOM 749 C C . LEU A 1 95 ? -1.518 5.782 11.753 1.00 90.75 95 LEU A C 1
ATOM 751 O O . LEU A 1 95 ? -2.510 6.117 12.398 1.00 90.75 95 LEU A O 1
ATOM 755 N N . LYS A 1 96 ? -0.384 5.366 12.335 1.00 88.69 96 LYS A N 1
ATOM 756 C CA . LYS A 1 96 ? -0.166 5.309 13.791 1.00 88.69 96 LYS A CA 1
ATOM 757 C C . LYS A 1 96 ? -0.505 6.633 14.468 1.00 88.69 96 LYS A C 1
ATOM 759 O O . LYS A 1 96 ? -1.256 6.636 15.438 1.00 88.69 96 LYS A O 1
ATOM 764 N N . ILE A 1 97 ? 0.013 7.741 13.940 1.00 91.94 97 ILE A N 1
ATOM 765 C CA . ILE A 1 97 ? -0.235 9.083 14.484 1.00 91.94 97 ILE A CA 1
ATOM 766 C C . ILE A 1 97 ? -1.732 9.408 14.442 1.00 91.94 97 ILE A C 1
ATOM 768 O O . ILE A 1 97 ? -2.309 9.707 15.484 1.00 91.94 97 ILE A O 1
ATOM 772 N N . ARG A 1 98 ? -2.381 9.255 13.279 1.00 93.75 98 ARG A N 1
ATOM 773 C CA . ARG A 1 98 ? -3.810 9.577 13.118 1.00 93.75 98 ARG A CA 1
ATOM 774 C C . ARG A 1 98 ? -4.715 8.762 14.043 1.00 93.75 98 ARG A C 1
ATOM 776 O O . ARG A 1 98 ? -5.678 9.298 14.587 1.00 93.75 98 ARG A O 1
ATOM 783 N N . ILE A 1 99 ? -4.433 7.467 14.220 1.00 92.31 99 ILE A N 1
ATOM 784 C CA . ILE A 1 99 ? -5.228 6.634 15.131 1.00 92.31 99 ILE A CA 1
ATOM 785 C C . ILE A 1 99 ? -4.987 7.038 16.589 1.00 92.31 99 ILE A C 1
ATOM 787 O O . ILE A 1 99 ? -5.950 7.167 17.340 1.00 92.31 99 ILE A O 1
ATOM 791 N N . SER A 1 100 ? -3.741 7.284 16.998 1.00 90.50 100 SER A N 1
ATOM 792 C CA . SER A 1 100 ? -3.448 7.754 18.358 1.00 90.50 100 SER A CA 1
ATOM 793 C C . SER A 1 100 ? -4.137 9.087 18.669 1.00 90.50 100 SER A C 1
ATOM 795 O O . SER A 1 100 ? -4.713 9.242 19.744 1.00 90.50 100 SER A O 1
ATOM 797 N N . GLU A 1 101 ? -4.150 10.025 17.719 1.00 93.69 101 GLU A N 1
ATOM 798 C CA . GLU A 1 101 ? -4.872 11.299 17.841 1.00 93.69 101 GLU A CA 1
ATOM 799 C C . GLU A 1 101 ? -6.385 11.097 18.009 1.00 93.69 101 GLU A C 1
ATOM 801 O O . GLU A 1 101 ? -7.014 11.789 18.811 1.00 93.69 101 GLU A O 1
ATOM 806 N N . ALA A 1 102 ? -6.975 10.115 17.321 1.00 94.19 102 ALA A N 1
ATOM 807 C CA . ALA A 1 102 ? -8.400 9.804 17.443 1.00 94.19 102 ALA A CA 1
ATOM 808 C C . ALA A 1 102 ? -8.809 9.352 18.860 1.00 94.19 102 ALA A C 1
ATOM 810 O O . ALA A 1 102 ? -9.947 9.587 19.271 1.00 94.19 102 ALA A O 1
ATOM 811 N N . TYR A 1 103 ? -7.886 8.754 19.620 1.00 92.88 103 TYR A N 1
ATOM 812 C CA . TYR A 1 103 ? -8.096 8.324 21.009 1.00 92.88 103 TYR A CA 1
ATOM 813 C C . TYR A 1 103 ? -7.633 9.343 22.062 1.00 92.88 103 TYR A C 1
ATOM 815 O O . TYR A 1 103 ? -7.706 9.061 23.256 1.00 92.88 103 TYR A O 1
ATOM 823 N N . ALA A 1 104 ? -7.162 10.527 21.657 1.00 90.94 104 ALA A N 1
ATOM 824 C CA . ALA A 1 104 ? -6.572 11.497 22.584 1.00 90.94 104 ALA A CA 1
ATOM 825 C C . ALA A 1 104 ? -7.598 12.229 23.472 1.00 90.94 104 ALA A C 1
ATOM 827 O O . ALA A 1 104 ? -7.230 12.782 24.506 1.00 90.94 104 ALA A O 1
ATOM 828 N N . ALA A 1 105 ? -8.868 12.282 23.060 1.00 87.81 105 ALA A N 1
ATOM 829 C CA . ALA A 1 105 ? -9.915 12.995 23.795 1.00 87.81 105 ALA A CA 1
ATOM 830 C C . ALA A 1 105 ? -10.337 12.281 25.097 1.00 87.81 105 ALA A C 1
ATOM 832 O O . ALA A 1 105 ? -10.317 11.058 25.187 1.00 87.81 105 ALA A O 1
ATOM 833 N N . GLU A 1 106 ? -10.789 13.052 26.086 1.00 88.12 106 GLU A N 1
ATOM 834 C CA . GLU A 1 106 ? -11.389 12.544 27.326 1.00 88.12 106 GLU A CA 1
ATOM 835 C C . GLU A 1 106 ? -12.798 13.142 27.507 1.00 88.12 106 GLU A C 1
ATOM 837 O O . GLU A 1 106 ? -12.996 14.315 27.166 1.00 88.12 106 GLU A O 1
ATOM 842 N N . PRO A 1 107 ? -13.771 12.400 28.071 1.00 90.25 107 PRO A N 1
ATOM 843 C CA . PRO A 1 107 ? -13.688 10.989 28.467 1.00 90.25 107 PRO A CA 1
ATOM 844 C C . PRO A 1 107 ? -13.749 10.031 27.259 1.00 90.25 107 PRO A C 1
ATOM 846 O O . PRO A 1 107 ? -14.156 10.455 26.170 1.00 90.25 107 PRO A O 1
ATOM 849 N N . PRO A 1 108 ? -13.396 8.740 27.428 1.00 93.62 108 PRO A N 1
ATOM 850 C CA . PRO A 1 108 ? -13.448 7.781 26.337 1.00 93.62 108 PRO A CA 1
ATOM 851 C C . PRO A 1 108 ? -14.876 7.595 25.815 1.00 93.62 108 PRO A C 1
ATOM 853 O O . PRO A 1 108 ? -15.816 7.435 26.593 1.00 93.62 108 PRO A O 1
ATOM 856 N N . ALA A 1 109 ? -15.046 7.611 24.495 1.00 94.56 109 ALA A N 1
ATOM 857 C CA . ALA A 1 109 ? -16.356 7.550 23.852 1.00 94.56 109 ALA A CA 1
ATOM 858 C C . ALA A 1 109 ? -16.298 6.819 22.509 1.00 94.56 109 ALA A C 1
ATOM 860 O O . ALA A 1 109 ? -15.297 6.873 21.796 1.00 94.56 109 ALA A O 1
ATOM 861 N N . LEU A 1 110 ? -17.418 6.213 22.100 1.00 93.56 110 LEU A N 1
ATOM 862 C CA . LEU A 1 110 ? -17.510 5.431 20.860 1.00 93.56 110 LEU A CA 1
ATOM 863 C C . LEU A 1 110 ? -17.099 6.233 19.609 1.00 93.56 110 LEU A C 1
ATOM 865 O O . LEU A 1 110 ? -16.562 5.682 18.649 1.00 93.56 110 LEU A O 1
ATOM 869 N N . ASN A 1 111 ? -17.284 7.558 19.623 1.00 94.38 111 ASN A N 1
ATOM 870 C CA . ASN A 1 111 ? -16.865 8.426 18.523 1.00 94.38 111 ASN A CA 1
ATOM 871 C C . ASN A 1 111 ? -15.341 8.423 18.279 1.00 94.38 111 ASN A C 1
ATOM 873 O O . ASN A 1 111 ? -14.905 8.669 17.153 1.00 94.38 111 ASN A O 1
ATOM 877 N N . GLN A 1 112 ? -14.526 8.118 19.293 1.00 95.00 112 GLN A N 1
ATOM 878 C CA . GLN A 1 112 ? -13.081 7.941 19.125 1.00 95.00 112 GLN A CA 1
ATOM 879 C C . GLN A 1 112 ? -12.784 6.737 18.238 1.00 95.00 112 GLN A C 1
ATOM 881 O O . GLN A 1 112 ? -12.026 6.859 17.280 1.00 95.00 112 GLN A O 1
ATOM 886 N N . LEU A 1 113 ? -13.467 5.610 18.483 1.00 94.50 113 LEU A N 1
ATOM 887 C CA . LEU A 1 113 ? -13.357 4.427 17.636 1.00 94.50 113 LEU A CA 1
ATOM 888 C C . LEU A 1 113 ? -13.796 4.746 16.205 1.00 94.50 113 LEU A C 1
ATOM 890 O O . LEU A 1 113 ? -13.074 4.452 15.258 1.00 94.50 113 LEU A O 1
ATOM 894 N N . ARG A 1 114 ? -14.935 5.428 16.031 1.00 94.75 114 ARG A N 1
ATOM 895 C CA . ARG A 1 114 ? -15.403 5.853 14.700 1.00 94.75 114 ARG A CA 1
ATOM 896 C C . ARG A 1 114 ? -14.355 6.695 13.964 1.00 94.75 114 ARG A C 1
ATOM 898 O O . ARG A 1 114 ? -14.102 6.484 12.778 1.00 94.75 114 ARG A O 1
ATOM 905 N N . THR A 1 115 ? -13.732 7.634 14.673 1.00 95.25 115 THR A N 1
ATOM 906 C CA . THR A 1 115 ? -12.686 8.508 14.128 1.00 95.25 115 THR A CA 1
ATOM 907 C C . THR A 1 115 ? -11.433 7.710 13.764 1.00 95.25 115 THR A C 1
ATOM 909 O O . THR A 1 115 ? -10.923 7.861 12.655 1.00 95.25 115 THR A O 1
ATOM 912 N N . ALA A 1 116 ? -10.990 6.804 14.639 1.00 94.06 116 ALA A N 1
ATOM 913 C CA . ALA A 1 116 ? -9.841 5.927 14.424 1.00 94.06 116 ALA A CA 1
ATOM 914 C C . ALA A 1 116 ? -10.016 5.032 13.189 1.00 94.06 116 ALA A C 1
ATOM 916 O O . ALA A 1 116 ? -9.126 4.942 12.344 1.00 94.06 116 ALA A O 1
ATOM 917 N N . VAL A 1 117 ? -11.186 4.411 13.044 1.00 93.62 117 VAL A N 1
ATOM 918 C CA . VAL A 1 117 ? -11.480 3.532 11.908 1.00 93.62 117 VAL A CA 1
ATOM 919 C C . VAL A 1 117 ? -11.507 4.326 10.599 1.00 93.62 117 VAL A C 1
ATOM 921 O O . VAL A 1 117 ? -10.881 3.927 9.620 1.00 93.62 117 VAL A O 1
ATOM 924 N N . ARG A 1 118 ? -12.151 5.499 10.572 1.00 94.56 118 ARG A N 1
ATOM 925 C CA . ARG A 1 118 ? -12.151 6.370 9.382 1.00 94.56 118 ARG A CA 1
ATOM 926 C C . ARG A 1 118 ? -10.763 6.920 9.045 1.00 94.56 118 ARG A C 1
ATOM 928 O O . ARG A 1 118 ? -10.465 7.127 7.868 1.00 94.56 118 ARG A O 1
ATOM 935 N N . ALA A 1 119 ? -9.906 7.133 10.041 1.00 93.25 119 ALA A N 1
ATOM 936 C CA . ALA A 1 119 ? -8.519 7.543 9.833 1.00 93.25 119 ALA A CA 1
ATOM 937 C C . ALA A 1 119 ? -7.674 6.474 9.114 1.00 93.25 119 ALA A C 1
ATOM 939 O O . ALA A 1 119 ? -6.685 6.821 8.463 1.00 93.25 119 ALA A O 1
ATOM 940 N N . ALA A 1 120 ? -8.084 5.202 9.187 1.00 91.81 120 ALA A N 1
ATOM 941 C CA . ALA A 1 120 ? -7.456 4.091 8.478 1.00 91.81 120 ALA A CA 1
ATOM 942 C C . ALA A 1 120 ? -7.926 3.919 7.026 1.00 91.81 120 ALA A C 1
ATOM 944 O O . ALA A 1 120 ? -7.289 3.195 6.265 1.00 91.81 120 ALA A O 1
ATOM 945 N N . LEU A 1 121 ? -9.014 4.580 6.619 1.00 94.56 121 LEU A N 1
ATOM 946 C CA . LEU A 1 121 ? -9.593 4.432 5.284 1.00 94.56 121 LEU A CA 1
ATOM 947 C C . LEU A 1 121 ? -8.960 5.375 4.239 1.00 94.56 121 LEU A C 1
ATOM 949 O O . LEU A 1 121 ? -8.567 6.496 4.587 1.00 94.56 121 LEU A O 1
ATOM 953 N N . PRO A 1 122 ? -8.936 4.979 2.948 1.00 94.94 122 PRO A N 1
ATOM 954 C CA . PRO A 1 122 ? -8.410 5.780 1.842 1.00 94.94 122 PRO A CA 1
ATOM 955 C C . PRO A 1 122 ? -9.412 6.864 1.413 1.00 94.94 122 PRO A C 1
ATOM 957 O O . PRO A 1 122 ? -10.022 6.792 0.352 1.00 94.94 122 PRO A O 1
ATOM 960 N N . LEU A 1 123 ? -9.642 7.860 2.274 1.00 92.81 123 LEU A N 1
ATOM 961 C CA . LEU A 1 123 ? -10.657 8.906 2.046 1.00 92.81 123 LEU A CA 1
ATOM 962 C C . LEU A 1 123 ? -10.100 10.185 1.407 1.00 92.81 123 LEU A C 1
ATOM 964 O O . LEU A 1 123 ? -10.849 11.126 1.161 1.00 92.81 123 LEU A O 1
ATOM 968 N N . ASP A 1 124 ? -8.794 10.236 1.157 1.00 92.25 124 ASP A N 1
ATOM 969 C CA . ASP A 1 124 ? -8.131 11.303 0.410 1.00 92.25 124 ASP A CA 1
ATOM 970 C C . ASP A 1 124 ? -6.984 10.739 -0.438 1.00 92.25 124 ASP A C 1
ATOM 972 O O . ASP A 1 124 ? -6.717 9.535 -0.427 1.00 92.25 124 ASP A O 1
ATOM 976 N N . ALA A 1 125 ? -6.323 11.611 -1.202 1.00 91.06 125 ALA A N 1
ATOM 977 C CA . ALA A 1 125 ? -5.258 11.222 -2.118 1.00 91.06 125 ALA A CA 1
ATOM 978 C C . ALA A 1 125 ? -4.042 10.603 -1.406 1.00 91.06 125 ALA A C 1
ATOM 980 O O . ALA A 1 125 ? -3.502 9.620 -1.906 1.00 91.06 125 ALA A O 1
ATOM 981 N N . GLU A 1 126 ? -3.636 11.133 -0.244 1.00 93.44 126 GLU A N 1
ATOM 982 C CA . GLU A 1 126 ? -2.501 10.587 0.516 1.00 93.44 126 GLU A CA 1
ATOM 983 C C . GLU A 1 126 ? -2.832 9.174 0.993 1.00 93.44 126 GLU A C 1
ATOM 985 O O . GLU A 1 126 ? -2.103 8.226 0.710 1.00 93.44 126 GLU A O 1
ATOM 990 N N . ARG A 1 127 ? -3.981 9.008 1.650 1.00 94.50 127 ARG A N 1
ATOM 991 C CA . ARG A 1 127 ? -4.394 7.712 2.194 1.00 94.50 127 ARG A CA 1
ATOM 992 C C . ARG A 1 127 ? -4.714 6.699 1.098 1.00 94.50 127 ARG A C 1
ATOM 994 O O . ARG A 1 127 ? -4.520 5.508 1.307 1.00 94.50 127 ARG A O 1
ATOM 1001 N N . SER A 1 128 ? -5.169 7.146 -0.071 1.00 94.06 128 SER A N 1
ATOM 1002 C CA . SER A 1 128 ? -5.350 6.268 -1.233 1.00 94.06 128 SER A CA 1
ATOM 1003 C C . SER A 1 128 ? -4.017 5.746 -1.762 1.00 94.06 128 SER A C 1
ATOM 1005 O O . SER A 1 128 ? -3.909 4.554 -2.044 1.00 94.06 128 SER A O 1
ATOM 1007 N N . GLN A 1 129 ? -2.996 6.605 -1.850 1.00 91.88 129 GLN A N 1
ATOM 1008 C CA . GLN A 1 129 ? -1.654 6.187 -2.254 1.00 91.88 129 GLN A CA 1
ATOM 1009 C C . GLN A 1 129 ? -1.038 5.224 -1.232 1.00 91.88 129 GLN A C 1
ATOM 1011 O O . GLN A 1 129 ? -0.537 4.172 -1.617 1.00 91.88 129 GLN A O 1
ATOM 1016 N N . ASP A 1 130 ? -1.152 5.536 0.062 1.00 92.69 130 ASP A N 1
ATOM 1017 C CA . ASP A 1 130 ? -0.685 4.681 1.163 1.00 92.69 130 ASP A CA 1
ATOM 1018 C C . ASP A 1 130 ? -1.246 3.254 1.051 1.00 92.69 130 ASP A C 1
ATOM 1020 O O . ASP A 1 130 ? -0.535 2.262 1.217 1.00 92.69 130 ASP A O 1
ATOM 1024 N N . TRP A 1 131 ? -2.535 3.150 0.732 1.00 92.31 131 TRP A N 1
ATOM 1025 C CA . TRP A 1 131 ? -3.217 1.879 0.527 1.00 92.31 131 TRP A CA 1
ATOM 1026 C C . TRP A 1 131 ? -2.749 1.132 -0.725 1.00 92.31 131 TRP A C 1
ATOM 1028 O O . TRP A 1 131 ? -2.572 -0.085 -0.674 1.00 92.31 131 TRP A O 1
ATOM 1038 N N . GLN A 1 132 ? -2.557 1.832 -1.845 1.00 91.88 132 GLN A N 1
ATOM 1039 C CA . GLN A 1 132 ? -2.037 1.225 -3.073 1.00 91.88 132 GLN A CA 1
ATOM 1040 C C . GLN A 1 132 ? -0.638 0.651 -2.852 1.00 91.88 132 GLN A C 1
ATOM 1042 O O . GLN A 1 132 ? -0.391 -0.497 -3.218 1.00 91.88 132 GLN A O 1
ATOM 1047 N N . ASP A 1 133 ? 0.230 1.405 -2.179 1.00 90.88 133 ASP A N 1
ATOM 1048 C CA . ASP A 1 133 ? 1.589 0.983 -1.847 1.00 90.88 133 ASP A CA 1
ATOM 1049 C C . ASP A 1 133 ? 1.580 -0.270 -0.968 1.00 90.88 133 ASP A C 1
ATOM 1051 O O . ASP A 1 133 ? 2.302 -1.232 -1.230 1.00 90.88 133 ASP A O 1
ATOM 1055 N N . PHE A 1 134 ? 0.716 -0.299 0.049 1.00 87.38 134 PHE A N 1
ATOM 1056 C CA . PHE A 1 134 ? 0.569 -1.461 0.920 1.00 87.38 134 PHE A CA 1
ATOM 1057 C C . PHE A 1 134 ? 0.092 -2.710 0.161 1.00 87.38 134 PHE A C 1
ATOM 1059 O O . PHE A 1 134 ? 0.647 -3.796 0.342 1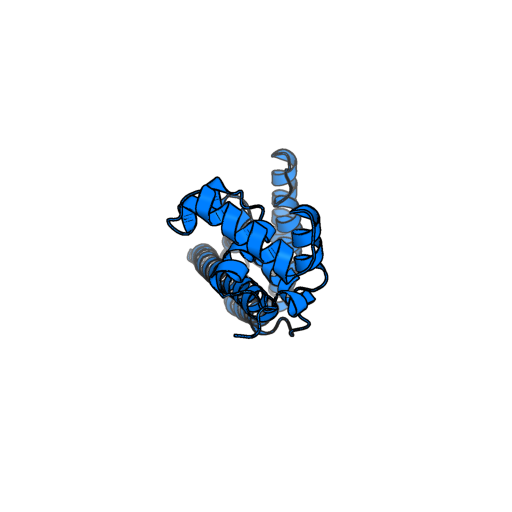.00 87.38 134 PHE A O 1
ATOM 1066 N N . LEU A 1 135 ? -0.916 -2.575 -0.709 1.00 87.50 135 LEU A N 1
ATOM 1067 C CA . LEU A 1 135 ? -1.435 -3.690 -1.510 1.00 87.50 135 LEU A CA 1
ATOM 1068 C C . LEU A 1 135 ? -0.412 -4.190 -2.538 1.00 87.50 135 LEU A C 1
ATOM 1070 O O 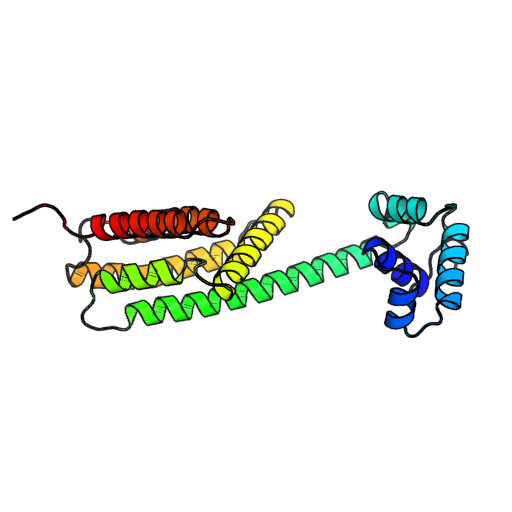. LEU A 1 135 ? -0.276 -5.402 -2.731 1.00 87.50 135 LEU A O 1
ATOM 1074 N N . GLU A 1 136 ? 0.327 -3.280 -3.173 1.00 88.62 136 GLU A N 1
ATOM 1075 C CA . GLU A 1 136 ? 1.413 -3.628 -4.091 1.00 88.62 136 GLU A CA 1
ATOM 1076 C C . GLU A 1 136 ? 2.518 -4.393 -3.357 1.00 88.62 136 GLU A C 1
ATOM 1078 O O . GLU A 1 136 ? 2.978 -5.436 -3.823 1.00 88.62 136 GLU A O 1
ATOM 1083 N N . LEU A 1 137 ? 2.914 -3.913 -2.181 1.00 86.62 137 LEU A N 1
ATOM 1084 C CA . LEU A 1 137 ? 3.967 -4.523 -1.381 1.00 86.62 137 LEU A CA 1
ATOM 1085 C C . LEU A 1 137 ? 3.581 -5.920 -0.903 1.00 86.62 137 LEU A C 1
ATOM 1087 O O . LEU A 1 137 ? 4.381 -6.847 -1.019 1.00 86.62 137 LEU A O 1
ATOM 1091 N N . LYS A 1 138 ? 2.333 -6.087 -0.451 1.00 83.62 138 LYS A N 1
ATOM 1092 C CA . LYS A 1 138 ? 1.771 -7.399 -0.124 1.00 83.62 138 LYS A CA 1
ATOM 1093 C C . LYS A 1 138 ? 1.844 -8.348 -1.322 1.00 83.62 138 LYS A C 1
ATOM 1095 O O . LYS A 1 138 ? 2.361 -9.449 -1.185 1.00 83.62 138 LYS A O 1
ATOM 1100 N N . THR A 1 139 ? 1.405 -7.894 -2.497 1.00 85.56 139 THR A N 1
ATOM 1101 C CA . THR A 1 139 ? 1.437 -8.700 -3.731 1.00 85.56 139 THR A CA 1
ATOM 1102 C C . THR A 1 139 ? 2.860 -9.160 -4.061 1.00 85.56 139 THR A C 1
ATOM 1104 O O . THR A 1 139 ? 3.081 -10.336 -4.334 1.00 85.56 139 THR A O 1
ATOM 1107 N N . ARG A 1 140 ? 3.852 -8.263 -3.968 1.00 84.75 140 ARG A N 1
ATOM 1108 C CA . ARG A 1 140 ? 5.261 -8.598 -4.242 1.00 84.75 140 ARG A CA 1
ATOM 1109 C C . ARG A 1 140 ? 5.860 -9.569 -3.226 1.00 84.75 140 ARG A C 1
ATOM 1111 O O . ARG A 1 140 ? 6.694 -10.389 -3.599 1.00 84.75 140 ARG A O 1
ATOM 1118 N N . LEU A 1 141 ? 5.488 -9.455 -1.952 1.00 81.56 141 LEU A N 1
ATOM 1119 C CA . LEU A 1 141 ? 5.918 -10.396 -0.915 1.00 81.56 141 LEU A CA 1
ATOM 1120 C C . LEU A 1 141 ? 5.342 -11.793 -1.170 1.00 81.56 141 LEU A C 1
ATOM 1122 O O . LEU A 1 141 ? 6.094 -12.767 -1.149 1.00 81.56 141 LEU A O 1
ATOM 1126 N N . ASP A 1 142 ? 4.049 -11.870 -1.501 1.00 78.81 142 ASP A N 1
ATOM 1127 C CA . ASP A 1 142 ? 3.369 -13.124 -1.840 1.00 78.81 142 ASP A CA 1
ATOM 1128 C C . ASP A 1 142 ? 4.039 -13.811 -3.051 1.00 78.81 142 ASP A C 1
ATOM 1130 O O . ASP A 1 142 ? 4.303 -15.014 -3.024 1.00 78.81 142 ASP A O 1
ATOM 1134 N N . GLU A 1 143 ? 4.391 -13.048 -4.094 1.00 81.69 143 GLU A N 1
ATOM 1135 C CA . GLU A 1 143 ? 5.093 -13.550 -5.288 1.00 81.69 143 GLU A CA 1
ATOM 1136 C C . GLU A 1 143 ? 6.512 -14.065 -5.001 1.00 81.69 143 GLU A C 1
ATOM 1138 O O . GLU A 1 143 ? 6.969 -15.013 -5.644 1.00 81.69 143 GLU A O 1
ATOM 1143 N N . ARG A 1 144 ? 7.223 -13.460 -4.042 1.00 78.56 144 ARG A N 1
ATOM 1144 C CA . ARG A 1 144 ? 8.582 -13.876 -3.654 1.00 78.56 144 ARG A CA 1
ATOM 1145 C C . ARG A 1 144 ? 8.595 -15.165 -2.829 1.00 78.56 144 ARG A C 1
ATOM 1147 O O . ARG A 1 144 ? 9.667 -15.733 -2.629 1.00 78.56 144 ARG A O 1
ATOM 1154 N N . GLY A 1 145 ? 7.437 -15.630 -2.348 1.00 68.81 145 GLY A N 1
ATOM 1155 C CA . GLY A 1 145 ? 7.347 -16.771 -1.433 1.00 68.81 145 GLY A CA 1
ATOM 1156 C C . GLY A 1 145 ? 8.071 -16.529 -0.104 1.00 68.81 145 GLY A C 1
ATOM 1157 O O . GLY A 1 145 ? 8.328 -17.475 0.643 1.00 68.81 145 GLY A O 1
ATOM 1158 N N . GLU A 1 146 ? 8.424 -15.275 0.184 1.00 65.94 146 GLU A N 1
ATOM 1159 C CA . GLU A 1 146 ? 8.922 -14.885 1.490 1.00 65.94 146 GLU A CA 1
ATOM 1160 C C . GLU A 1 146 ? 7.736 -14.932 2.457 1.00 65.94 146 GLU A C 1
ATOM 1162 O O . GLU A 1 146 ? 6.635 -14.500 2.100 1.00 65.94 146 GLU A O 1
ATOM 1167 N N . PRO A 1 147 ? 7.904 -15.461 3.682 1.00 56.94 147 PRO A N 1
ATOM 1168 C CA . PRO A 1 147 ? 6.878 -15.259 4.690 1.00 56.94 147 PRO A CA 1
ATOM 1169 C C . PRO A 1 147 ? 6.636 -13.749 4.782 1.00 56.94 147 PRO A C 1
ATOM 1171 O O . PRO A 1 147 ? 7.592 -12.975 4.764 1.00 56.94 147 PRO A O 1
ATOM 1174 N N . ALA A 1 148 ? 5.375 -13.321 4.877 1.00 54.97 148 ALA A N 1
ATOM 1175 C CA . ALA A 1 148 ? 4.971 -11.913 4.992 1.00 54.97 148 ALA A CA 1
ATOM 1176 C C . ALA A 1 148 ? 5.467 -11.242 6.301 1.00 54.97 148 ALA A C 1
ATOM 1178 O O . ALA A 1 148 ? 4.840 -10.331 6.837 1.00 54.97 148 ALA A O 1
ATOM 1179 N N . SER A 1 149 ? 6.574 -11.720 6.867 1.00 55.25 149 SER A N 1
ATOM 1180 C CA . SER A 1 149 ? 6.897 -11.711 8.279 1.00 55.25 149 SER A CA 1
ATOM 1181 C C . SER A 1 149 ? 7.321 -10.363 8.806 1.00 55.25 149 SER A C 1
ATOM 1183 O O . SER A 1 149 ? 7.231 -10.191 10.000 1.00 55.25 149 SER A O 1
ATOM 1185 N N . SER A 1 150 ? 7.767 -9.401 8.000 1.00 62.94 150 SER A N 1
ATOM 1186 C CA . SER A 1 150 ? 8.130 -8.090 8.561 1.00 62.94 150 SER A CA 1
ATOM 1187 C C . SER A 1 150 ? 6.941 -7.138 8.590 1.00 62.94 150 SER A C 1
ATOM 1189 O O . SER A 1 150 ? 6.679 -6.503 9.605 1.00 62.94 150 SER A O 1
ATOM 1191 N N . ILE A 1 151 ? 6.173 -7.072 7.504 1.00 64.50 151 ILE A N 1
ATOM 1192 C CA . ILE A 1 151 ? 5.071 -6.111 7.389 1.00 64.50 151 ILE A CA 1
ATOM 1193 C C . ILE A 1 151 ? 3.807 -6.637 8.045 1.00 64.50 151 ILE A C 1
ATOM 1195 O O . ILE A 1 151 ? 3.164 -5.893 8.776 1.00 64.50 151 ILE A O 1
ATOM 1199 N N . GLN A 1 152 ? 3.459 -7.909 7.827 1.00 66.44 152 GLN A N 1
ATOM 1200 C CA . GLN A 1 152 ? 2.304 -8.505 8.493 1.00 66.44 152 GLN A CA 1
ATOM 1201 C C . GLN A 1 152 ? 2.520 -8.513 10.007 1.00 66.44 152 GLN A C 1
ATOM 1203 O O . GLN A 1 152 ? 1.624 -8.111 10.737 1.00 66.44 152 GLN A O 1
ATOM 1208 N N . GLN A 1 153 ? 3.735 -8.835 10.468 1.00 72.19 153 GLN A N 1
ATOM 1209 C CA . GLN A 1 153 ? 4.099 -8.714 11.879 1.00 72.19 153 GLN A CA 1
ATOM 1210 C C . GLN A 1 153 ? 4.005 -7.268 12.368 1.00 72.19 153 GLN A C 1
ATOM 1212 O O . GLN A 1 153 ? 3.378 -7.031 13.389 1.00 72.19 153 GLN A O 1
ATOM 1217 N N . ALA A 1 154 ? 4.542 -6.286 11.637 1.00 70.38 154 ALA A N 1
ATOM 1218 C CA . ALA A 1 154 ? 4.429 -4.881 12.033 1.00 70.38 154 ALA A CA 1
ATOM 1219 C C . ALA A 1 154 ? 2.968 -4.394 12.095 1.00 70.38 154 ALA A C 1
ATOM 1221 O O . ALA A 1 154 ? 2.636 -3.556 12.935 1.00 70.38 154 ALA A O 1
ATOM 1222 N N . VAL A 1 155 ? 2.095 -4.903 11.218 1.00 71.75 155 VAL A N 1
ATOM 1223 C CA . VAL A 1 155 ? 0.649 -4.634 11.225 1.00 71.75 155 VAL A CA 1
ATOM 1224 C C . VAL A 1 155 ? -0.038 -5.331 12.398 1.00 71.75 155 VAL A C 1
ATOM 1226 O O . VAL A 1 155 ? -0.876 -4.709 13.049 1.00 71.75 155 VAL A O 1
ATOM 1229 N N . ASP A 1 156 ? 0.306 -6.585 12.686 1.00 75.88 156 ASP A N 1
ATOM 1230 C CA . ASP A 1 156 ? -0.257 -7.353 13.797 1.00 75.88 156 ASP A CA 1
ATOM 1231 C C . ASP A 1 156 ? 0.176 -6.768 15.151 1.00 75.88 156 ASP A C 1
ATOM 1233 O O . ASP A 1 156 ? -0.686 -6.464 15.972 1.00 75.88 156 ASP A O 1
ATOM 1237 N N . GLU A 1 157 ? 1.466 -6.477 15.342 1.00 80.44 157 GLU A N 1
ATOM 1238 C CA . GLU A 1 157 ? 2.005 -5.778 16.520 1.00 80.44 157 GLU A CA 1
ATOM 1239 C C . GLU A 1 157 ? 1.340 -4.408 16.709 1.00 80.44 157 GLU A C 1
ATOM 1241 O O . GLU A 1 157 ? 0.984 -3.999 17.817 1.00 80.44 157 GLU A O 1
ATOM 1246 N N . TRP A 1 158 ? 1.131 -3.678 15.612 1.00 81.38 158 TRP A N 1
ATOM 1247 C CA . TRP A 1 158 ? 0.432 -2.402 15.655 1.00 81.38 158 TRP A CA 1
ATOM 1248 C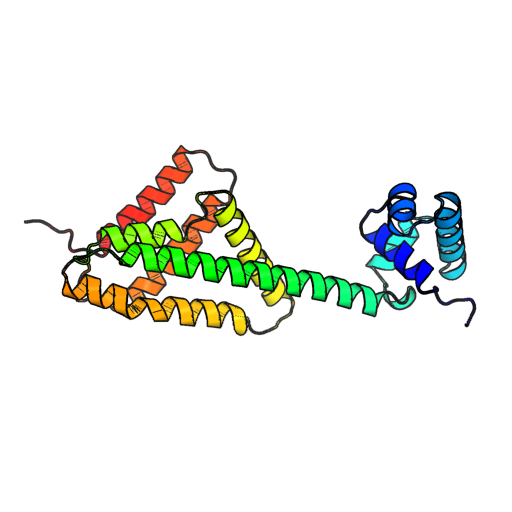 C . TRP A 1 158 ? -1.047 -2.558 16.025 1.00 81.38 158 TRP A C 1
ATOM 1250 O O . TRP A 1 158 ? -1.539 -1.790 16.854 1.00 81.38 158 TRP A O 1
ATOM 1260 N N . ARG A 1 159 ? -1.752 -3.554 15.476 1.00 80.19 159 ARG A N 1
ATOM 1261 C CA . ARG A 1 159 ? -3.136 -3.868 15.860 1.00 80.19 159 ARG A CA 1
ATOM 1262 C C . ARG A 1 159 ? -3.214 -4.185 17.352 1.00 80.19 159 ARG A C 1
ATOM 1264 O O . ARG A 1 159 ? -4.063 -3.623 18.038 1.00 80.19 159 ARG A O 1
ATOM 1271 N N . GLU A 1 160 ? -2.314 -5.025 17.854 1.00 84.31 160 GLU A N 1
ATOM 1272 C CA . GLU A 1 160 ? -2.233 -5.402 19.270 1.00 84.31 160 GLU A CA 1
ATOM 1273 C C . GLU A 1 160 ? -1.977 -4.194 20.184 1.00 84.31 160 GLU A C 1
ATOM 1275 O O . GLU A 1 160 ? -2.552 -4.116 21.270 1.00 84.31 160 GLU A O 1
ATOM 1280 N N . SER A 1 161 ? -1.225 -3.187 19.724 1.00 85.31 161 SER A N 1
ATOM 1281 C CA . SER A 1 161 ? -0.985 -1.958 20.501 1.00 85.31 161 SER A CA 1
ATOM 1282 C C . SER A 1 161 ? -2.249 -1.136 20.815 1.00 85.31 161 SER A C 1
ATOM 1284 O O . SER A 1 161 ? -2.221 -0.295 21.712 1.00 85.31 161 SER A O 1
ATOM 1286 N N . PHE A 1 162 ? -3.378 -1.390 20.139 1.00 89.19 162 PHE A N 1
ATOM 1287 C CA . PHE A 1 162 ? -4.657 -0.721 20.421 1.00 89.19 162 PHE A CA 1
ATOM 1288 C C . PHE A 1 162 ? -5.602 -1.495 21.334 1.00 89.19 162 PHE A C 1
ATOM 1290 O O . PHE A 1 162 ? -6.681 -0.982 21.646 1.00 89.19 162 PHE A O 1
ATOM 1297 N N . VAL A 1 163 ? -5.226 -2.691 21.795 1.00 94.19 163 VAL A N 1
ATOM 1298 C CA . VAL A 1 163 ? -6.054 -3.485 22.721 1.00 94.19 163 VAL A CA 1
ATOM 1299 C C . VAL A 1 163 ? -6.418 -2.665 23.959 1.00 94.19 163 VAL A C 1
ATOM 1301 O O . VAL A 1 163 ? -7.577 -2.653 24.373 1.00 94.19 163 VAL A O 1
ATOM 1304 N N . GLU A 1 164 ? -5.468 -1.894 24.489 1.00 93.25 164 GLU A N 1
ATOM 1305 C CA . GLU A 1 164 ? -5.705 -1.010 25.633 1.00 93.25 164 GLU A CA 1
ATOM 1306 C C . GLU A 1 164 ? -6.772 0.058 25.356 1.00 93.25 164 GLU A C 1
ATOM 1308 O O . GLU A 1 164 ? -7.562 0.367 26.244 1.00 93.25 164 GLU A O 1
ATOM 1313 N N . GLN A 1 165 ? -6.865 0.593 24.133 1.00 94.44 165 GLN A N 1
ATOM 1314 C CA . GLN A 1 165 ? -7.888 1.593 23.804 1.00 94.44 165 GLN A CA 1
ATOM 1315 C C . GLN A 1 165 ? -9.293 0.983 23.802 1.00 94.44 165 GLN A C 1
ATOM 1317 O O . GLN A 1 165 ? -10.233 1.610 24.289 1.00 94.44 165 GLN A O 1
ATOM 1322 N N . ILE A 1 166 ? -9.439 -0.260 23.331 1.00 95.56 166 ILE A N 1
ATOM 1323 C CA . ILE A 1 166 ? -10.718 -0.978 23.413 1.00 95.56 166 ILE A CA 1
ATOM 1324 C C . ILE A 1 166 ? -11.099 -1.231 24.8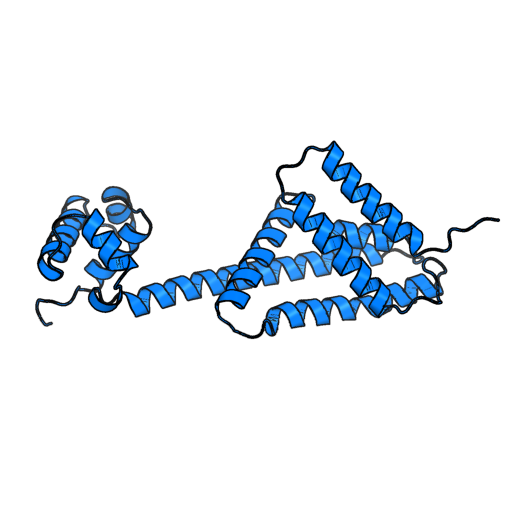73 1.00 95.56 166 ILE A C 1
ATOM 1326 O O . ILE A 1 166 ? -12.236 -0.963 25.254 1.00 95.56 166 ILE A O 1
ATOM 1330 N N . ILE A 1 167 ? -10.146 -1.649 25.712 1.00 95.81 167 ILE A N 1
ATOM 1331 C CA . ILE A 1 167 ? -10.380 -1.848 27.151 1.00 95.81 167 ILE A CA 1
ATOM 1332 C C . ILE A 1 167 ? -10.823 -0.539 27.821 1.00 95.81 167 ILE A C 1
ATOM 1334 O O . ILE A 1 167 ? -11.771 -0.540 28.605 1.00 95.81 167 ILE A O 1
ATOM 1338 N N . ARG A 1 168 ? -10.189 0.595 27.497 1.00 95.19 168 ARG A N 1
ATOM 1339 C CA . ARG A 1 168 ? -10.586 1.916 28.020 1.00 95.19 168 ARG A CA 1
ATOM 1340 C C . ARG A 1 168 ? -12.012 2.289 27.616 1.00 95.19 168 ARG A C 1
ATOM 1342 O O . ARG A 1 168 ? -12.772 2.778 28.449 1.00 95.19 168 ARG A O 1
ATOM 1349 N N . LEU A 1 169 ? -12.394 2.026 26.367 1.00 95.69 169 LEU A N 1
ATOM 1350 C CA . LEU A 1 169 ? -13.764 2.241 25.895 1.00 95.69 169 LEU A CA 1
ATOM 1351 C C . LEU A 1 169 ? -14.773 1.325 26.601 1.00 95.69 169 LEU A C 1
ATOM 1353 O O . LEU A 1 169 ? -15.876 1.772 26.908 1.00 95.69 169 LEU A O 1
ATOM 1357 N N . GLN A 1 170 ? -14.400 0.082 26.911 1.00 96.12 170 GLN A N 1
ATOM 1358 C CA . GLN A 1 170 ? -15.238 -0.835 27.691 1.00 96.12 170 GLN A CA 1
ATOM 1359 C C . GLN A 1 170 ? -15.418 -0.365 29.139 1.00 96.12 170 GLN A C 1
ATOM 1361 O O . GLN A 1 170 ? -16.533 -0.357 29.653 1.00 96.12 170 GLN A O 1
ATOM 1366 N N . GLN A 1 171 ? -14.344 0.092 29.787 1.00 95.19 171 GLN A N 1
ATOM 1367 C CA . GLN A 1 171 ? -14.396 0.640 31.149 1.00 95.19 171 GLN A CA 1
ATOM 1368 C C . GLN A 1 171 ? -15.260 1.904 31.246 1.00 95.19 171 GLN A C 1
ATOM 1370 O O . GLN A 1 171 ? -15.900 2.132 32.269 1.00 95.19 171 GLN A O 1
ATOM 1375 N N . ALA A 1 172 ? -15.301 2.707 30.181 1.00 94.62 172 ALA A N 1
ATOM 1376 C CA . ALA A 1 172 ? -16.167 3.879 30.073 1.00 94.62 172 ALA A CA 1
ATOM 1377 C C . ALA A 1 172 ? -17.623 3.542 29.684 1.00 94.62 172 ALA A C 1
ATOM 1379 O O . ALA A 1 172 ? -18.450 4.448 29.600 1.00 94.62 172 ALA A O 1
ATOM 1380 N N . GLY A 1 173 ? -17.944 2.270 29.419 1.00 94.62 173 GLY A N 1
ATOM 1381 C CA . GLY A 1 173 ? -19.270 1.835 28.965 1.00 94.62 173 GLY A CA 1
ATOM 1382 C C . GLY A 1 173 ? -19.599 2.204 27.513 1.00 94.62 173 GLY A C 1
ATOM 1383 O O . GLY A 1 173 ? -20.752 2.118 27.108 1.00 94.62 173 GLY A O 1
ATOM 1384 N N . ALA A 1 174 ? -18.611 2.627 26.718 1.00 94.50 174 ALA A N 1
ATOM 1385 C CA . ALA A 1 174 ? -18.802 2.992 25.314 1.00 94.50 174 ALA A CA 1
ATOM 1386 C C . ALA A 1 174 ? -18.834 1.773 24.373 1.00 94.50 174 ALA A C 1
ATOM 1388 O O . ALA A 1 174 ? -19.451 1.829 23.310 1.00 94.50 174 ALA A O 1
ATOM 1389 N N . ILE A 1 175 ? -18.154 0.689 24.752 1.00 95.88 175 ILE A N 1
ATOM 1390 C CA . ILE A 1 175 ? -18.165 -0.612 24.070 1.00 95.88 175 ILE A CA 1
ATOM 1391 C C . ILE A 1 175 ? -18.603 -1.668 25.079 1.00 95.88 175 ILE A C 1
ATOM 1393 O O . ILE A 1 175 ? -18.255 -1.584 26.257 1.00 95.88 175 ILE A O 1
ATOM 1397 N N . ARG A 1 176 ? -19.334 -2.683 24.619 1.00 95.31 176 ARG A N 1
ATOM 1398 C CA . ARG A 1 176 ? -19.786 -3.777 25.479 1.00 95.31 176 ARG A CA 1
ATOM 1399 C C . ARG A 1 176 ? -18.609 -4.523 26.112 1.00 95.31 176 ARG A C 1
ATOM 1401 O O . ARG A 1 176 ? -17.657 -4.916 25.432 1.00 95.31 176 ARG A O 1
ATOM 1408 N N . GLY A 1 177 ? -18.672 -4.714 27.428 1.00 94.00 177 GLY A N 1
ATOM 1409 C CA . GLY A 1 177 ? -17.606 -5.347 28.211 1.00 94.00 177 GLY A CA 1
ATOM 1410 C C . GLY A 1 177 ? -17.511 -6.871 28.058 1.00 94.00 177 GLY A C 1
ATOM 1411 O O . GLY A 1 177 ? -16.520 -7.455 28.485 1.00 94.00 177 GLY A O 1
ATOM 1412 N N . ASP A 1 178 ? -18.517 -7.516 27.461 1.00 95.12 178 ASP A N 1
ATOM 1413 C CA . ASP A 1 178 ? -18.544 -8.961 27.187 1.00 95.12 178 ASP A CA 1
ATOM 1414 C C . ASP A 1 178 ? -17.746 -9.353 25.931 1.00 95.12 178 ASP A C 1
ATOM 1416 O O . ASP A 1 178 ? -17.413 -10.524 25.743 1.00 95.12 178 ASP A O 1
ATOM 1420 N N . LEU A 1 179 ? -17.416 -8.384 25.073 1.00 95.69 179 LEU A N 1
ATOM 1421 C CA . LEU A 1 179 ? -16.643 -8.606 23.856 1.00 95.69 179 LEU A CA 1
ATOM 1422 C C . LEU A 1 179 ? -15.149 -8.766 24.165 1.00 95.69 179 LEU A C 1
ATOM 1424 O O . LEU A 1 179 ? -14.563 -7.981 24.912 1.00 95.69 179 LEU A O 1
ATOM 1428 N N . ASN A 1 180 ? -14.496 -9.736 23.521 1.00 95.50 180 ASN A N 1
ATOM 1429 C CA . ASN A 1 180 ? -13.042 -9.856 23.580 1.00 95.50 180 ASN A CA 1
ATOM 1430 C C . ASN A 1 180 ? -12.384 -8.702 22.787 1.00 95.50 180 ASN A C 1
ATOM 1432 O O . ASN A 1 180 ? -12.646 -8.574 21.587 1.00 95.50 180 ASN A O 1
ATOM 1436 N N . PRO A 1 181 ? -11.495 -7.893 23.396 1.00 94.81 181 PRO A N 1
ATOM 1437 C CA . PRO A 1 181 ? -10.851 -6.765 22.718 1.00 94.81 181 PRO A CA 1
ATOM 1438 C C . PRO A 1 181 ? -10.098 -7.126 21.429 1.00 94.81 181 PRO A C 1
ATOM 1440 O O . PRO A 1 181 ? -10.125 -6.364 20.462 1.00 94.81 181 PRO A O 1
ATOM 1443 N N . ASN A 1 182 ? -9.447 -8.293 21.387 1.00 92.25 182 ASN A N 1
ATOM 1444 C CA . ASN A 1 182 ? -8.708 -8.745 20.205 1.00 92.25 182 ASN A CA 1
ATOM 1445 C C . ASN A 1 182 ? -9.649 -9.114 19.055 1.00 92.25 182 ASN A C 1
ATOM 1447 O O . ASN A 1 182 ? -9.357 -8.810 17.896 1.00 92.25 182 ASN A O 1
ATOM 1451 N N . ASP A 1 183 ? -10.795 -9.719 19.369 1.00 93.38 183 ASP A N 1
ATOM 1452 C CA . ASP A 1 183 ? -11.806 -10.072 18.370 1.00 93.38 183 ASP A CA 1
ATOM 1453 C C . ASP A 1 183 ? -12.470 -8.814 17.801 1.00 93.38 183 ASP A C 1
ATOM 1455 O O . ASP A 1 183 ? -12.708 -8.729 16.592 1.00 93.38 183 ASP A O 1
ATOM 1459 N N . VAL A 1 184 ? -12.698 -7.798 18.645 1.00 93.62 184 VAL A N 1
ATOM 1460 C CA . VAL A 1 184 ? -13.174 -6.474 18.213 1.00 93.62 184 VAL A CA 1
ATOM 1461 C C . VAL A 1 184 ? -12.193 -5.859 17.215 1.00 93.62 184 VAL A C 1
ATOM 1463 O O . VAL A 1 184 ? -12.595 -5.501 16.107 1.00 93.62 184 VAL A O 1
ATOM 1466 N N . LEU A 1 185 ? -10.903 -5.787 17.555 1.00 92.25 185 LEU A N 1
ATOM 1467 C CA . LEU A 1 185 ? -9.879 -5.227 16.664 1.00 92.25 185 LEU A CA 1
ATOM 1468 C C . LEU A 1 185 ? -9.726 -6.020 15.365 1.00 92.25 185 LEU A C 1
ATOM 1470 O O . LEU A 1 185 ? -9.603 -5.424 14.295 1.00 92.25 185 LEU A O 1
ATOM 1474 N N . SER A 1 186 ? -9.767 -7.351 15.439 1.00 90.56 186 SER A N 1
ATOM 1475 C CA . SER A 1 186 ? -9.693 -8.223 14.262 1.00 90.56 186 SER A CA 1
ATOM 1476 C C . SER A 1 186 ? -10.880 -7.995 13.327 1.00 90.56 186 SER A C 1
ATOM 1478 O O . SER A 1 186 ? -10.701 -7.846 12.116 1.00 90.56 186 SER A O 1
ATOM 1480 N N . SER A 1 187 ? -12.087 -7.884 13.887 1.00 92.56 187 SER A N 1
ATOM 1481 C CA . SER A 1 187 ? -13.310 -7.627 13.122 1.00 92.56 187 SER A CA 1
ATOM 1482 C C . SER A 1 187 ? -13.289 -6.240 12.476 1.00 92.56 187 SER A C 1
ATOM 1484 O O . SER A 1 187 ? -13.551 -6.114 11.281 1.00 92.56 187 SER A O 1
ATOM 1486 N N . ILE A 1 188 ? -12.900 -5.205 13.228 1.00 92.44 188 ILE A N 1
ATOM 1487 C CA . ILE A 1 188 ? -12.733 -3.841 12.707 1.00 92.44 188 ILE A CA 1
ATOM 1488 C C . ILE A 1 188 ? -11.708 -3.814 11.575 1.00 92.44 188 ILE A C 1
ATOM 1490 O O . ILE A 1 188 ? -11.967 -3.207 10.535 1.00 92.44 188 ILE A O 1
ATOM 1494 N N . GLY A 1 189 ? -10.564 -4.478 11.752 1.00 89.44 189 GLY A N 1
ATOM 1495 C CA . GLY A 1 189 ? -9.520 -4.573 10.736 1.00 89.44 189 GLY A CA 1
ATOM 1496 C C . GLY A 1 189 ? -10.028 -5.226 9.450 1.00 89.44 189 GLY A C 1
ATOM 1497 O O . GLY A 1 189 ? -9.834 -4.675 8.369 1.00 89.44 189 GLY A O 1
ATOM 1498 N N . ALA A 1 190 ? -10.746 -6.347 9.556 1.00 89.75 190 ALA A N 1
ATOM 1499 C CA . ALA A 1 190 ? -11.312 -7.048 8.404 1.00 89.75 190 ALA A CA 1
ATOM 1500 C C . ALA A 1 190 ? -12.368 -6.211 7.659 1.00 89.75 190 ALA A C 1
ATOM 1502 O O . ALA A 1 190 ? -12.337 -6.121 6.427 1.00 89.75 190 ALA A O 1
ATOM 1503 N N . VAL A 1 191 ? -13.278 -5.557 8.389 1.00 91.75 191 VAL A N 1
ATOM 1504 C CA . VAL A 1 191 ? -14.295 -4.678 7.790 1.00 91.75 191 VAL A CA 1
ATOM 1505 C C . VAL A 1 191 ? -13.633 -3.468 7.126 1.00 91.75 191 VAL A C 1
ATOM 1507 O O . VAL A 1 191 ? -13.964 -3.147 5.984 1.00 91.75 191 VAL A O 1
ATOM 1510 N N . SER A 1 192 ? -12.661 -2.841 7.795 1.00 91.56 192 SER A N 1
ATOM 1511 C CA . SER A 1 192 ? -11.908 -1.699 7.259 1.00 91.56 192 SER A CA 1
ATOM 1512 C C . SER A 1 192 ? -11.137 -2.074 6.001 1.00 91.56 192 SER A C 1
ATOM 1514 O O . SER A 1 192 ? -11.169 -1.314 5.037 1.00 91.56 192 SER A O 1
ATOM 1516 N N . LEU A 1 193 ? -10.507 -3.257 5.978 1.00 88.88 193 LEU A N 1
ATOM 1517 C CA . LEU A 1 193 ? -9.829 -3.796 4.799 1.00 88.88 193 LEU A CA 1
ATOM 1518 C C . LEU A 1 193 ? -10.800 -3.890 3.615 1.00 88.88 193 LEU A C 1
ATOM 1520 O O . LEU A 1 193 ? -10.541 -3.334 2.552 1.00 88.88 193 LEU A O 1
ATOM 1524 N N . GLY A 1 194 ? -11.953 -4.533 3.821 1.00 89.25 194 GLY A N 1
ATOM 1525 C CA . GLY A 1 194 ? -12.966 -4.688 2.778 1.00 89.25 194 GLY A CA 1
ATOM 1526 C C . GLY A 1 194 ? -13.515 -3.353 2.266 1.00 89.25 194 GLY A C 1
ATOM 1527 O O . GLY A 1 194 ? -13.616 -3.159 1.053 1.00 89.25 194 GLY A O 1
ATOM 1528 N N . VAL A 1 195 ? -13.856 -2.436 3.175 1.00 92.19 195 VAL A N 1
ATOM 1529 C CA . VAL A 1 195 ? -14.343 -1.089 2.838 1.00 92.19 195 VAL A CA 1
ATOM 1530 C C . VAL A 1 195 ? -13.279 -0.310 2.068 1.00 92.19 195 VAL A C 1
ATOM 1532 O O . VAL A 1 195 ? -13.555 0.186 0.979 1.00 92.19 195 VAL A O 1
ATOM 1535 N N . GLY A 1 196 ? -12.051 -0.236 2.578 1.00 91.81 196 GLY A N 1
ATOM 1536 C CA . GLY A 1 196 ? -10.991 0.538 1.940 1.00 91.81 196 GLY A CA 1
ATOM 1537 C C . GLY A 1 196 ? -10.590 -0.007 0.569 1.00 91.81 196 GLY A C 1
ATOM 1538 O O . GLY A 1 196 ? -10.449 0.779 -0.362 1.00 91.81 196 GLY A O 1
ATOM 1539 N N . THR A 1 197 ? -10.536 -1.332 0.376 1.00 90.06 197 THR A N 1
ATOM 1540 C CA . THR A 1 197 ? -10.298 -1.917 -0.957 1.00 90.06 197 THR A CA 1
ATOM 1541 C C . THR A 1 197 ? -11.377 -1.504 -1.957 1.00 90.06 197 THR A C 1
ATOM 1543 O O . THR A 1 197 ? -11.063 -1.219 -3.111 1.00 90.06 197 THR A O 1
ATOM 1546 N N . ARG A 1 198 ? -12.646 -1.431 -1.533 1.00 90.50 198 ARG A N 1
ATOM 1547 C CA . ARG A 1 198 ? -13.729 -0.938 -2.393 1.00 90.50 198 ARG A CA 1
ATOM 1548 C C . ARG A 1 198 ? -13.555 0.551 -2.698 1.00 90.50 198 ARG A C 1
ATOM 1550 O O . ARG A 1 198 ? -13.666 0.928 -3.863 1.00 90.50 198 ARG A O 1
ATOM 1557 N N . LEU A 1 199 ? -13.231 1.366 -1.696 1.00 90.81 199 LEU A N 1
ATOM 1558 C CA . LEU A 1 199 ? -13.042 2.815 -1.835 1.00 90.81 199 LEU A CA 1
ATOM 1559 C C . LEU A 1 199 ? -11.887 3.217 -2.766 1.00 90.81 199 LEU A C 1
ATOM 1561 O O . LEU A 1 199 ? -11.946 4.292 -3.351 1.00 90.81 199 LEU A O 1
ATOM 1565 N N . LEU A 1 200 ? -10.875 2.364 -2.954 1.00 88.69 200 LEU A N 1
ATOM 1566 C CA . LEU A 1 200 ? -9.823 2.589 -3.958 1.00 88.69 200 LEU A CA 1
ATOM 1567 C C . LEU A 1 200 ? -10.331 2.515 -5.405 1.00 88.69 200 LEU A C 1
ATOM 1569 O O . LEU A 1 200 ? -9.661 2.990 -6.323 1.00 88.69 200 LEU A O 1
ATOM 1573 N N . GLY A 1 201 ? -11.488 1.889 -5.631 1.00 77.69 201 GLY A N 1
ATOM 1574 C CA . GLY A 1 201 ? -12.148 1.904 -6.930 1.00 77.69 201 GLY A CA 1
ATOM 1575 C C . GLY A 1 201 ? -12.659 3.302 -7.276 1.00 77.69 201 GLY A C 1
ATOM 1576 O O . GLY A 1 201 ? -12.968 4.098 -6.396 1.00 77.69 201 GLY A O 1
ATOM 1577 N N . ASN A 1 202 ? -12.802 3.602 -8.569 1.00 70.06 202 ASN A N 1
ATOM 1578 C CA . ASN A 1 202 ? -13.352 4.877 -9.037 1.00 70.06 202 ASN A CA 1
ATOM 1579 C C . ASN A 1 202 ? -14.875 4.935 -8.780 1.00 70.06 202 ASN A C 1
ATOM 1581 O O . ASN A 1 202 ? -15.684 4.735 -9.689 1.00 70.06 202 ASN A O 1
ATOM 1585 N N . GLN A 1 203 ? -15.262 5.095 -7.513 1.00 76.00 203 GLN A N 1
ATOM 1586 C CA . GLN A 1 203 ? -16.642 5.042 -7.044 1.00 76.00 203 GLN A CA 1
ATOM 1587 C C . GLN A 1 203 ? -17.304 6.425 -7.040 1.00 76.00 203 GLN A C 1
ATOM 1589 O O . GLN A 1 203 ? -16.663 7.450 -6.827 1.00 76.00 203 GLN A O 1
ATOM 1594 N N . SER A 1 204 ? -18.624 6.456 -7.231 1.00 85.88 204 SER A N 1
ATOM 1595 C CA . SER A 1 204 ? -19.436 7.657 -7.001 1.00 85.88 204 SER A CA 1
ATOM 1596 C C . SER A 1 204 ? -19.484 8.023 -5.514 1.00 85.88 204 SER A C 1
ATOM 1598 O O . SER A 1 204 ? -19.509 7.123 -4.674 1.00 85.88 204 SER A O 1
ATOM 1600 N N . ASN A 1 205 ? -19.662 9.307 -5.191 1.00 86.12 205 ASN A N 1
ATOM 1601 C CA . ASN A 1 205 ? -19.823 9.780 -3.808 1.00 86.12 205 ASN A CA 1
ATOM 1602 C C . ASN A 1 205 ? -20.899 9.011 -3.015 1.00 86.12 205 ASN A C 1
ATOM 1604 O O . ASN A 1 205 ? -20.672 8.660 -1.862 1.00 86.12 205 ASN A O 1
ATOM 1608 N N . GLU A 1 206 ? -22.036 8.674 -3.632 1.00 88.62 206 GLU A N 1
ATOM 1609 C CA . GLU A 1 206 ? -23.112 7.914 -2.971 1.00 88.62 206 GLU A CA 1
ATOM 1610 C C . GLU A 1 206 ? -22.678 6.511 -2.514 1.00 88.62 206 GLU A C 1
ATOM 1612 O O . GLU A 1 206 ? -23.154 6.002 -1.495 1.00 88.62 206 GLU A O 1
ATOM 1617 N N . ALA A 1 207 ? -21.782 5.876 -3.272 1.00 87.44 207 ALA A N 1
ATOM 1618 C CA . ALA A 1 207 ? -21.237 4.564 -2.946 1.00 87.44 207 ALA A CA 1
ATOM 1619 C C . ALA A 1 207 ? -20.234 4.678 -1.792 1.00 87.44 207 ALA A C 1
ATOM 1621 O O . ALA A 1 207 ? -20.354 3.935 -0.819 1.00 87.44 207 ALA A O 1
ATOM 1622 N N . THR A 1 208 ? -19.359 5.689 -1.823 1.00 89.12 208 THR A N 1
ATOM 1623 C CA . THR A 1 208 ? -18.471 6.028 -0.701 1.00 89.12 208 THR A CA 1
ATOM 1624 C C . THR A 1 208 ? -19.256 6.245 0.589 1.00 89.12 208 THR A C 1
ATOM 1626 O O . THR A 1 208 ? -18.951 5.643 1.616 1.00 89.12 208 THR A O 1
ATOM 1629 N N . GLU A 1 209 ? -20.318 7.049 0.551 1.00 92.06 209 GLU A N 1
ATOM 1630 C CA . GLU A 1 209 ? -21.153 7.273 1.730 1.00 92.06 209 GLU A CA 1
ATOM 1631 C C . GLU A 1 209 ? -21.841 5.997 2.226 1.00 92.06 209 GLU A C 1
ATOM 1633 O O . GLU A 1 209 ? -22.030 5.822 3.429 1.00 92.06 209 GLU A O 1
ATOM 1638 N N . ARG A 1 210 ? -22.242 5.100 1.319 1.00 92.75 210 ARG A N 1
ATOM 1639 C CA . ARG A 1 210 ? -22.855 3.819 1.689 1.00 92.75 210 ARG A CA 1
ATOM 1640 C C . ARG A 1 210 ? -21.872 2.933 2.448 1.00 92.75 210 ARG A C 1
ATOM 1642 O O . ARG A 1 210 ? -22.254 2.367 3.468 1.00 92.75 210 ARG A O 1
ATOM 1649 N N . GLU A 1 211 ? -20.633 2.848 1.978 1.00 93.44 211 GLU A N 1
ATOM 1650 C CA . GLU A 1 211 ? -19.566 2.102 2.650 1.00 93.44 211 GLU A CA 1
ATOM 1651 C C . GLU A 1 211 ? -19.262 2.683 4.037 1.00 93.44 211 GLU A C 1
ATOM 1653 O O . GLU A 1 211 ? -19.173 1.947 5.020 1.00 93.44 211 GLU A O 1
ATOM 1658 N N . LEU A 1 212 ? -19.187 4.014 4.143 1.00 93.44 212 LEU A N 1
ATOM 1659 C CA . LEU A 1 212 ? -18.981 4.691 5.423 1.00 93.44 212 LEU A CA 1
ATOM 1660 C C . LEU A 1 212 ? -20.141 4.448 6.396 1.00 93.44 212 LEU A C 1
ATOM 1662 O O . LEU A 1 212 ? -19.893 4.146 7.559 1.00 93.44 212 LEU A O 1
ATOM 1666 N N . ARG A 1 213 ? -21.393 4.495 5.922 1.00 93.31 213 ARG A N 1
ATOM 1667 C CA . ARG A 1 213 ? -22.572 4.176 6.744 1.00 93.31 213 ARG A CA 1
ATOM 1668 C C . ARG A 1 213 ? -22.566 2.729 7.232 1.00 93.31 213 ARG A C 1
ATOM 1670 O O . ARG A 1 213 ? -22.894 2.486 8.387 1.00 93.31 213 ARG A O 1
ATOM 1677 N N . MET A 1 214 ? -22.181 1.773 6.384 1.00 92.56 214 MET A N 1
ATOM 1678 C CA . MET A 1 214 ? -22.058 0.367 6.786 1.00 92.56 214 MET A CA 1
ATOM 1679 C C . MET A 1 214 ? -21.031 0.205 7.911 1.00 92.56 214 MET A C 1
ATOM 1681 O O . MET A 1 214 ? -21.295 -0.481 8.899 1.00 92.56 214 MET A O 1
ATOM 1685 N N . LEU A 1 215 ? -19.875 0.855 7.775 1.00 93.25 215 LEU A N 1
ATOM 1686 C CA . LEU A 1 215 ? -18.842 0.849 8.803 1.00 93.25 215 LEU A CA 1
ATOM 1687 C C . LEU A 1 215 ? -19.330 1.500 10.103 1.00 93.25 215 LEU A C 1
ATOM 1689 O O . LEU A 1 215 ? -19.075 0.988 11.189 1.00 93.25 215 LEU A O 1
ATOM 1693 N N . ASP A 1 216 ? -20.058 2.606 9.989 1.00 93.19 216 ASP A N 1
ATOM 1694 C CA . ASP A 1 216 ? -20.637 3.305 11.128 1.00 93.19 216 ASP A CA 1
ATOM 1695 C C . ASP A 1 216 ? -21.628 2.430 11.898 1.00 93.19 216 ASP A C 1
ATOM 1697 O O . ASP A 1 216 ? -21.526 2.350 13.119 1.00 93.19 216 ASP A O 1
ATOM 1701 N N . THR A 1 217 ? -22.522 1.733 11.188 1.00 93.94 217 THR A N 1
ATOM 1702 C CA . THR A 1 217 ? -23.467 0.774 11.781 1.00 93.94 217 THR A CA 1
ATOM 1703 C C . THR A 1 217 ? -22.741 -0.386 12.460 1.00 93.94 217 THR A C 1
ATOM 1705 O O . THR A 1 217 ? -23.157 -0.840 13.523 1.00 93.94 217 THR A O 1
ATOM 1708 N N . PHE A 1 218 ? -21.637 -0.861 11.874 1.00 94.38 218 PHE A N 1
ATOM 1709 C CA . PHE A 1 218 ? -20.808 -1.885 12.502 1.00 94.38 218 PHE A CA 1
ATOM 1710 C C . PHE A 1 218 ? -20.210 -1.394 13.829 1.00 94.38 218 PHE A C 1
ATOM 1712 O O . PHE A 1 218 ? -20.264 -2.115 14.822 1.00 94.38 218 PHE A O 1
ATOM 1719 N N . VAL A 1 219 ? -19.681 -0.166 13.869 1.00 94.75 219 VAL A N 1
ATOM 1720 C CA . VAL A 1 219 ? -19.155 0.440 15.105 1.00 94.75 219 VAL A CA 1
ATOM 1721 C C . VAL A 1 219 ? -20.264 0.622 16.146 1.00 94.75 219 VAL A C 1
ATOM 1723 O O . VAL A 1 219 ? -20.042 0.323 17.316 1.00 94.75 219 VAL A O 1
ATOM 1726 N N . ASP A 1 220 ? -21.463 1.035 15.735 1.00 94.50 220 ASP A N 1
ATOM 1727 C CA . ASP A 1 220 ? -22.613 1.186 16.637 1.00 94.50 220 ASP A CA 1
ATOM 1728 C C . ASP A 1 220 ? -23.012 -0.142 17.298 1.00 94.50 220 ASP A C 1
ATOM 1730 O O . ASP A 1 220 ? -23.308 -0.175 18.491 1.00 94.50 220 ASP A O 1
ATOM 1734 N N . ALA A 1 221 ? -22.921 -1.262 16.575 1.00 94.44 221 ALA A N 1
ATOM 1735 C CA . ALA A 1 221 ? -23.219 -2.596 17.107 1.00 94.44 221 ALA A CA 1
ATOM 1736 C C . ALA A 1 221 ? -22.211 -3.102 18.168 1.00 94.44 221 ALA A C 1
ATOM 1738 O O . ALA A 1 221 ? -22.463 -4.103 18.856 1.00 94.44 221 ALA A O 1
ATOM 1739 N N . LEU A 1 222 ? -21.056 -2.438 18.307 1.00 93.88 222 LEU A N 1
ATOM 1740 C CA . LEU A 1 222 ? -20.092 -2.703 19.383 1.00 93.88 222 LEU A CA 1
ATOM 1741 C C . LEU A 1 222 ? -20.510 -2.059 20.708 1.00 93.88 222 LEU A C 1
ATOM 1743 O O . LEU A 1 222 ? -20.027 -2.476 21.760 1.00 93.88 222 LEU A O 1
ATOM 1747 N N . SER A 1 223 ? -21.395 -1.067 20.657 1.00 91.12 223 SER A N 1
ATOM 1748 C CA . SER A 1 223 ? -22.045 -0.494 21.833 1.00 91.12 223 SER A CA 1
ATOM 1749 C C . SER A 1 223 ? -23.329 -1.252 22.169 1.00 91.12 223 SER A C 1
ATOM 1751 O O . SER A 1 223 ? -23.874 -1.983 21.336 1.00 91.12 223 SER A O 1
ATOM 1753 N N . ASP A 1 224 ? -23.814 -1.100 23.399 1.00 76.50 224 ASP A N 1
ATOM 1754 C CA . ASP A 1 224 ? -25.142 -1.582 23.765 1.00 76.50 224 ASP A CA 1
ATOM 1755 C C . ASP A 1 224 ? -26.196 -0.782 22.987 1.00 76.50 224 ASP A C 1
ATOM 1757 O O . ASP A 1 224 ? -26.467 0.378 23.282 1.00 76.50 224 ASP A O 1
ATOM 1761 N N . SER A 1 225 ? -26.799 -1.396 21.969 1.00 51.66 225 SER A N 1
ATOM 1762 C CA . SER A 1 225 ? -28.004 -0.869 21.324 1.00 51.66 225 SER A CA 1
ATOM 1763 C C . SER A 1 225 ? -29.108 -1.923 21.294 1.00 51.66 225 SER A C 1
ATOM 1765 O O . SER A 1 225 ? -29.454 -2.495 20.264 1.00 51.66 225 SER A O 1
ATOM 1767 N N . ALA A 1 226 ? -29.705 -2.144 22.464 1.00 37.56 226 ALA A N 1
ATOM 1768 C CA . ALA A 1 226 ? -31.100 -2.541 22.580 1.00 37.56 226 ALA A CA 1
ATOM 1769 C C . ALA A 1 226 ? -31.713 -1.793 23.772 1.00 37.56 226 ALA A C 1
ATOM 1771 O O . ALA A 1 226 ? -31.378 -2.099 24.905 1.00 37.56 226 ALA A O 1
ATOM 1772 N N . GLY A 1 227 ? -32.541 -0.792 23.454 1.00 36.75 227 GLY A N 1
ATOM 1773 C CA . GLY A 1 227 ? -33.684 -0.278 24.219 1.00 36.75 227 GLY A CA 1
ATOM 1774 C C . GLY A 1 227 ? -33.617 -0.188 25.747 1.00 36.75 227 GLY A C 1
ATOM 1775 O O . GLY A 1 227 ? -33.497 -1.187 26.450 1.00 36.75 227 GLY A O 1
ATOM 1776 N N . GLU A 1 228 ? -33.908 1.015 26.241 1.00 29.73 228 GLU A N 1
ATOM 1777 C CA . GLU A 1 228 ? -34.964 1.145 27.259 1.00 29.73 228 GLU A CA 1
ATOM 1778 C C . GLU A 1 228 ? -36.180 0.243 26.960 1.00 29.73 228 GLU A C 1
ATOM 1780 O O . GLU A 1 228 ? -36.522 0.073 25.761 1.00 29.73 228 GLU A O 1
#

Mean predicted aligned error: 7.83 Å

Radius of gyration: 26.03 Å; Cα contacts (8 Å, |Δi|>4): 181; chains: 1; bounding box: 72×30×68 Å